Protein AF-A0A3D5MQT6-F1 (afdb_monomer_lite)

Secondary structure (DSSP, 8-state):
-EEEE-HHHHHSTTT-HHHHT--PPBPGGG-SSTTTT--EEEB---HHHHHHHHHHHHHHHHHHHHHHHHHTTSS---GGG--TT--TT--SSHHHHHHHHHHHHHHHHSHHHHHHHHHHT-TT-PBPHHHHHHHHHHHHHHHHHHHHHHHHHTTSS-----STT---THHHHHHHHHHHTTSS-S-HHHHHHHHHHHHHHHHHHHHHHHHHHHB-TTS-B---HHHIIIIIHHHHHHHHHGGGTS----B---BS-S--HHHHHHTTTTTTSEEEEPPPEEETTTTEEEEEEEEEEE-SSSPEEEEEEEEEPPP---SSPPEEEGGGG-TTS-HHHHIIIIIS----

Radius of gyration: 24.61 Å; chains: 1; bounding box: 59×56×69 Å

Foldseek 3Di:
DKAWDAVCQCDPPVRVCVVVVHFDFAFQVPDLDPVRPDAFEWAAAALLLLLLVLLLLLVQLLQLVVVCLVCPQVDDDALVSRPLQDDPVPQPDPVSNVLSVQLSVQLCVDPCSVCVSNVRNDRLDTHGDLNQLLVLLVSLLSSVQSSLVSCVVVVSDPRDPPCVPPPPCVSVVVVVVLVVQVVPDPDSVVNVVVSSVVSVVVVVVLVVVLLPVQADPVRDGVDGSVSCSNRVSSVSVSVVNVCQLDPGDTHRDGDPDDPDQVCCCSRVVHVNIDMDDDDWDADPVVRWTWDWDWDQPDDDPDTDTDIDIHTDDDDDDDVDRDYDHSLVRRHNDDPVCNCVRSVDDPDD

pLDDT: mean 78.98, std 13.29, range [32.69, 95.25]

Sequence (348 aa):
MYRFRKTKYLLDEQYDELNNQEIYFASPEKLNDPMEGIKDIFWQGDEILWRNFMNHYLMCLEHVTNMWSVVGEDKEINKDFIPIFKNSIEFSSVKHKERFIKIQDYFFANKIIKNMPSFLADKNKKIRYNELLNYLKVIHKFAFDSINFVDSNYGYIKRMSIFENILEENNIIQLERGENNREEDDNEFILEDEIESMFNTLNNINSSR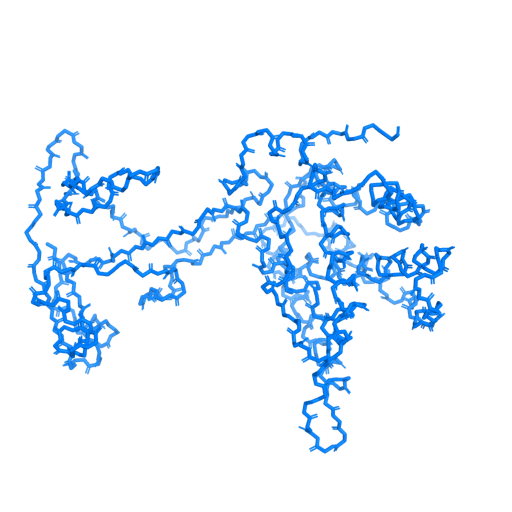DIFKVYDEKGESVFSNKTFIMIQFPEAYLSEIEELIWPKWYAACFTNQCTSLSSWGTYGDNHRGVCLKFKTKYKEEDKSEFLDLTGVIKNGANTVIGNDCYKLSKFNYENVLSELDFFKTLGGLTYPNFDKYWYANKKA

Structure (mmCIF, N/CA/C/O backbone):
data_AF-A0A3D5MQT6-F1
#
_entry.id   AF-A0A3D5MQT6-F1
#
loop_
_atom_site.group_PDB
_atom_site.id
_atom_site.type_symbol
_atom_site.label_atom_id
_atom_site.label_alt_id
_atom_site.label_comp_id
_atom_site.label_asym_id
_atom_site.label_entity_id
_atom_site.label_seq_id
_atom_site.pdbx_PDB_ins_code
_atom_site.Cartn_x
_atom_site.Cartn_y
_atom_site.Cartn_z
_atom_site.occupancy
_atom_site.B_iso_or_equiv
_atom_site.auth_seq_id
_atom_site.auth_comp_id
_atom_site.auth_asym_id
_atom_site.auth_atom_id
_atom_site.pdbx_PDB_model_num
ATOM 1 N N . MET A 1 1 ? -20.486 -0.260 28.182 1.00 88.62 1 MET A N 1
ATOM 2 C CA . MET A 1 1 ? -20.174 0.329 26.861 1.00 88.62 1 MET A CA 1
ATOM 3 C C . MET A 1 1 ? -21.409 0.391 25.978 1.00 88.62 1 MET A C 1
ATOM 5 O O . MET A 1 1 ? -22.306 -0.430 26.158 1.00 88.62 1 MET A O 1
ATOM 9 N N . TYR A 1 2 ? -21.468 1.345 25.050 1.00 90.56 2 TYR A N 1
ATOM 10 C CA . TYR A 1 2 ? -22.574 1.514 24.103 1.00 90.56 2 TYR A CA 1
ATOM 11 C C . TYR A 1 2 ? -22.097 1.353 22.660 1.00 90.56 2 TYR A C 1
ATOM 13 O O . TYR A 1 2 ? -20.962 1.695 22.344 1.00 90.56 2 TYR A O 1
ATOM 21 N N . ARG A 1 3 ? -22.955 0.843 21.774 1.00 90.06 3 ARG A N 1
ATOM 22 C CA . ARG A 1 3 ? -22.670 0.752 20.336 1.00 90.06 3 ARG A CA 1
ATOM 23 C C . ARG A 1 3 ? -23.891 1.163 19.534 1.00 90.06 3 ARG A C 1
ATOM 25 O O . ARG A 1 3 ? -24.977 0.632 19.751 1.00 90.06 3 ARG A O 1
ATOM 32 N N . PHE A 1 4 ? -23.707 2.081 18.596 1.00 90.19 4 PHE A N 1
ATOM 33 C CA . PHE A 1 4 ? -24.760 2.480 17.669 1.00 90.19 4 PHE A CA 1
ATOM 34 C C . PHE A 1 4 ? -24.791 1.550 16.461 1.00 90.19 4 PHE A C 1
ATOM 36 O O . PHE A 1 4 ? -23.742 1.187 15.924 1.00 90.19 4 PHE A O 1
ATOM 43 N N . ARG A 1 5 ? -25.995 1.166 16.037 1.00 89.38 5 ARG A N 1
ATOM 44 C CA . ARG A 1 5 ? -26.221 0.301 14.881 1.00 89.38 5 ARG A CA 1
ATOM 45 C C . ARG A 1 5 ? -27.444 0.731 14.090 1.00 89.38 5 ARG A C 1
ATOM 47 O O . ARG A 1 5 ? -28.443 1.170 14.653 1.00 89.38 5 ARG A O 1
ATOM 54 N N . LYS A 1 6 ? -27.371 0.560 12.770 1.00 90.50 6 LYS A N 1
ATOM 55 C CA . LYS A 1 6 ? -28.534 0.701 11.889 1.00 90.50 6 LYS A CA 1
ATOM 56 C C . LYS A 1 6 ? -29.472 -0.482 12.116 1.00 90.50 6 LYS A C 1
ATOM 58 O O . LYS A 1 6 ? -28.996 -1.610 12.225 1.00 90.50 6 LYS A O 1
ATOM 63 N N . THR A 1 7 ? -30.779 -0.238 12.130 1.00 89.69 7 THR A N 1
ATOM 64 C CA . THR A 1 7 ? -31.807 -1.281 12.312 1.00 89.69 7 THR A CA 1
ATOM 65 C C . THR A 1 7 ? -31.688 -2.404 11.287 1.00 89.69 7 THR A C 1
ATOM 67 O O . THR A 1 7 ? -31.813 -3.563 11.666 1.00 89.69 7 THR A O 1
ATOM 70 N N . LYS A 1 8 ? -31.325 -2.076 10.039 1.00 90.38 8 LYS A N 1
ATOM 71 C CA . LYS A 1 8 ? -31.096 -3.064 8.974 1.00 90.38 8 LYS A CA 1
ATOM 72 C C . LYS A 1 8 ? -30.096 -4.165 9.355 1.00 90.38 8 LYS A C 1
ATOM 74 O O . LYS A 1 8 ? -30.327 -5.330 9.086 1.00 90.38 8 LYS A O 1
ATOM 79 N N . TYR A 1 9 ? -29.001 -3.824 10.042 1.00 88.88 9 TYR A N 1
ATOM 80 C CA . TYR A 1 9 ? -27.986 -4.818 10.420 1.00 88.88 9 TYR A CA 1
ATOM 81 C C . TYR A 1 9 ? -28.438 -5.683 11.601 1.00 88.88 9 TYR A C 1
ATOM 83 O O . TYR A 1 9 ? -27.924 -6.776 11.798 1.00 88.88 9 TYR A O 1
ATOM 91 N N . LEU A 1 10 ? -29.388 -5.187 12.396 1.00 88.62 10 LEU A N 1
ATOM 92 C CA . LEU A 1 10 ? -29.885 -5.887 13.574 1.00 88.62 10 LEU A CA 1
ATOM 93 C C . LEU A 1 10 ? -31.025 -6.852 13.252 1.00 88.62 10 LEU A C 1
ATOM 95 O O . LEU A 1 10 ? -31.135 -7.857 13.941 1.00 88.62 10 LEU A O 1
ATOM 99 N N . LEU A 1 11 ? -31.883 -6.504 12.287 1.00 88.19 11 LEU A N 1
ATOM 100 C CA . LEU A 1 11 ? -33.177 -7.159 12.073 1.00 88.19 11 LEU A CA 1
ATOM 101 C C . LEU A 1 11 ? -33.350 -7.780 10.683 1.00 88.19 11 LEU A C 1
ATOM 103 O O . LEU A 1 11 ? -34.217 -8.637 10.532 1.00 88.19 11 LEU A O 1
ATOM 107 N N . ASP A 1 12 ? -32.597 -7.346 9.666 1.00 88.88 12 ASP A N 1
ATOM 108 C CA . ASP A 1 12 ? -32.750 -7.930 8.332 1.00 88.88 12 ASP A CA 1
ATOM 109 C C . ASP A 1 12 ? -32.178 -9.351 8.330 1.00 88.88 12 ASP A C 1
ATOM 111 O O . ASP A 1 12 ? -31.072 -9.578 8.824 1.00 88.88 12 ASP A O 1
ATOM 115 N N . GLU A 1 13 ? -32.889 -10.282 7.686 1.00 81.75 13 GLU A N 1
ATOM 116 C CA . GLU A 1 13 ? -32.530 -11.709 7.603 1.00 81.75 13 GLU A CA 1
ATOM 117 C C . GLU A 1 13 ? -31.120 -11.957 7.040 1.00 81.75 13 GLU A C 1
ATOM 119 O O . GLU A 1 13 ? -30.508 -12.984 7.318 1.00 81.75 13 GLU A O 1
ATOM 124 N N . GLN A 1 14 ? -30.583 -11.016 6.254 1.00 85.94 14 GLN A N 1
ATOM 125 C CA . GLN A 1 14 ? -29.228 -11.107 5.711 1.00 85.94 14 GLN A CA 1
ATOM 126 C C . GLN A 1 14 ? -28.136 -10.998 6.790 1.00 85.94 14 GLN A C 1
ATOM 128 O O . GLN A 1 14 ? -27.048 -11.542 6.600 1.00 85.94 14 GLN A O 1
ATOM 133 N N . TYR A 1 15 ? -28.391 -10.264 7.876 1.00 86.12 15 TYR A N 1
ATOM 134 C CA . TYR A 1 15 ? -27.396 -9.961 8.909 1.00 86.12 15 TYR A CA 1
ATOM 135 C C . TYR A 1 15 ? -27.786 -10.549 10.265 1.00 86.12 15 TYR A C 1
ATOM 137 O O . TYR A 1 15 ? -26.986 -11.250 10.876 1.00 86.12 15 TYR A O 1
ATOM 145 N N . ASP A 1 16 ? -29.003 -10.243 10.724 1.00 88.06 16 ASP A N 1
ATOM 146 C CA . ASP A 1 16 ? -29.605 -10.722 11.971 1.00 88.06 16 ASP A CA 1
ATOM 147 C C . ASP A 1 16 ? -28.667 -10.665 13.206 1.00 88.06 16 ASP A C 1
ATOM 149 O O . ASP A 1 16 ? -28.650 -11.565 14.051 1.00 88.06 16 ASP A O 1
ATOM 153 N N . GLU A 1 17 ? -27.856 -9.592 13.321 1.00 89.81 17 GLU A N 1
ATOM 154 C CA . GLU A 1 17 ? -26.818 -9.450 14.366 1.00 89.81 17 GLU A CA 1
ATOM 155 C C . GLU A 1 17 ? -27.408 -9.604 15.782 1.00 89.81 17 GLU A C 1
ATOM 157 O O . GLU A 1 17 ? -26.738 -10.098 16.694 1.00 89.81 17 GLU A O 1
ATOM 162 N N . LEU A 1 18 ? -28.662 -9.173 15.984 1.00 89.00 18 LEU A N 1
ATOM 163 C CA . LEU A 1 18 ? -29.300 -9.183 17.298 1.00 89.00 18 LEU A CA 1
ATOM 164 C C . LEU A 1 18 ? -29.705 -10.593 17.739 1.00 89.00 18 LEU A C 1
ATOM 166 O O . LEU A 1 18 ? -29.459 -10.943 18.895 1.00 89.00 18 LEU A O 1
ATOM 170 N N . ASN A 1 19 ? -30.302 -11.402 16.862 1.00 89.12 19 ASN A N 1
ATOM 171 C CA . ASN A 1 19 ? -30.680 -12.771 17.221 1.00 89.12 19 ASN A CA 1
ATOM 172 C C . ASN A 1 19 ? -29.448 -13.663 17.371 1.00 89.12 19 ASN A C 1
ATOM 174 O O . ASN A 1 19 ? -29.376 -14.446 18.319 1.00 89.12 19 ASN A O 1
ATOM 178 N N . ASN A 1 20 ? -28.453 -13.490 16.497 1.00 88.44 20 ASN A N 1
ATOM 179 C CA . ASN A 1 20 ? -27.213 -14.264 16.542 1.00 88.44 20 ASN A CA 1
ATOM 180 C C . ASN A 1 20 ? -26.288 -13.847 17.701 1.00 88.44 20 ASN A C 1
ATOM 182 O O . ASN A 1 20 ? -25.350 -14.570 18.026 1.00 88.44 20 ASN A O 1
ATOM 186 N N . GLN A 1 21 ? -26.571 -12.716 18.366 1.00 87.88 21 GLN A N 1
ATOM 187 C CA . GLN A 1 21 ? -25.732 -12.134 19.425 1.00 87.88 21 GLN A CA 1
ATOM 188 C C . GLN A 1 21 ? -24.296 -11.871 18.946 1.00 87.88 21 GLN A C 1
ATOM 190 O O . GLN A 1 21 ? -23.323 -12.065 19.677 1.00 87.88 21 GLN A O 1
ATOM 195 N N . GLU A 1 22 ? -24.165 -11.404 17.707 1.00 89.25 22 GLU A N 1
ATOM 196 C CA . GLU A 1 22 ? -22.878 -11.213 17.052 1.00 89.25 22 GLU A CA 1
ATOM 197 C C . GLU A 1 22 ? -22.433 -9.751 17.064 1.00 89.25 22 GLU A C 1
ATOM 199 O O . GLU A 1 22 ? -23.220 -8.801 17.072 1.00 89.25 22 GLU A O 1
ATOM 204 N N . ILE A 1 23 ? -21.117 -9.560 17.044 1.00 89.19 23 ILE A N 1
ATOM 205 C CA . ILE A 1 23 ? -20.490 -8.248 16.920 1.00 89.19 23 ILE A CA 1
ATOM 206 C C . ILE A 1 23 ? -19.679 -8.267 15.635 1.00 89.19 23 ILE A C 1
ATOM 208 O O . ILE A 1 23 ? -18.607 -8.858 15.585 1.00 89.19 23 ILE A O 1
ATOM 212 N N . TYR A 1 24 ? -20.161 -7.582 14.598 1.00 88.31 24 TYR A N 1
ATOM 213 C CA . TYR A 1 24 ? -19.380 -7.446 13.370 1.00 88.31 24 TYR A CA 1
ATOM 214 C C . TYR A 1 24 ? -18.197 -6.491 13.572 1.00 88.31 24 TYR A C 1
ATOM 216 O O . TYR A 1 24 ? -18.386 -5.356 14.024 1.00 88.31 24 TYR A O 1
ATOM 224 N N . PHE A 1 25 ? -16.995 -6.942 13.219 1.00 88.06 25 PHE A N 1
ATOM 225 C CA . PHE A 1 25 ? -15.776 -6.138 13.202 1.00 88.06 25 PHE A CA 1
ATOM 226 C C . PHE A 1 25 ? -15.589 -5.561 11.795 1.00 88.06 25 PHE A C 1
ATOM 228 O O . PHE A 1 25 ? -15.486 -6.298 10.815 1.00 88.06 25 PHE A O 1
ATOM 235 N N . ALA A 1 26 ? -15.587 -4.236 11.690 1.00 84.81 26 ALA A N 1
ATOM 236 C CA . ALA A 1 26 ? -15.459 -3.530 10.424 1.00 84.81 26 ALA A CA 1
ATOM 237 C C . ALA A 1 26 ? -13.987 -3.413 10.017 1.00 84.81 26 ALA A C 1
ATOM 239 O O . ALA A 1 26 ? -13.119 -3.235 10.870 1.00 84.81 26 ALA A O 1
ATOM 240 N N . SER A 1 27 ? -13.719 -3.505 8.713 1.00 84.69 27 SER A N 1
ATOM 241 C CA . SER A 1 27 ? -12.427 -3.108 8.147 1.00 84.69 27 SER A CA 1
ATOM 242 C C . SER A 1 27 ? -12.244 -1.589 8.276 1.00 84.69 27 SER A C 1
ATOM 244 O O . SER A 1 27 ? -13.249 -0.887 8.414 1.00 84.69 27 SER A O 1
ATOM 246 N N . PRO A 1 28 ? -11.012 -1.060 8.176 1.00 79.19 28 PRO A N 1
ATOM 247 C CA . PRO A 1 28 ? -10.738 0.363 8.396 1.00 79.19 28 PRO A CA 1
ATOM 248 C C . PRO A 1 28 ? -11.569 1.274 7.483 1.00 79.19 28 PRO A C 1
ATOM 250 O O . PRO A 1 28 ? -12.194 2.215 7.947 1.00 79.19 28 PRO A O 1
ATOM 253 N N . GLU A 1 29 ? -11.714 0.899 6.210 1.00 75.12 29 GLU A N 1
ATOM 254 C CA . GLU A 1 29 ? -12.535 1.599 5.204 1.00 75.12 29 GLU A CA 1
ATOM 255 C C . GLU A 1 29 ? -14.037 1.676 5.542 1.00 75.12 29 GLU A C 1
ATOM 257 O O . GLU A 1 29 ? -14.777 2.463 4.956 1.00 75.12 29 GLU A O 1
ATOM 262 N N . LYS A 1 30 ? -14.516 0.809 6.442 1.00 79.88 30 LYS A N 1
ATOM 263 C CA . LYS A 1 30 ? -15.924 0.708 6.856 1.00 79.88 30 LYS A CA 1
ATOM 264 C C . LYS A 1 30 ? -16.147 1.218 8.278 1.00 79.88 30 LYS A C 1
ATOM 266 O O . LYS A 1 30 ? -17.246 1.034 8.813 1.00 79.88 30 LYS A O 1
ATOM 271 N N . LEU A 1 31 ? -15.124 1.791 8.913 1.00 76.12 31 LEU A N 1
ATOM 272 C CA . LEU A 1 31 ? -15.285 2.433 10.208 1.00 76.12 31 LEU A CA 1
ATOM 273 C C . LEU A 1 31 ? -16.178 3.660 10.048 1.00 76.12 31 LEU A C 1
ATOM 275 O O . LEU A 1 31 ? -16.194 4.331 9.020 1.00 76.12 31 LEU A O 1
ATOM 279 N N . ASN A 1 32 ? -17.010 3.897 11.058 1.00 68.25 32 ASN A N 1
ATOM 280 C CA . ASN A 1 32 ? -17.994 4.970 10.972 1.00 68.25 32 ASN A CA 1
ATOM 281 C C . ASN A 1 32 ? -17.365 6.347 11.225 1.00 68.25 32 ASN A C 1
ATOM 283 O O . ASN A 1 32 ? -18.014 7.358 10.961 1.00 68.25 32 ASN A O 1
ATOM 287 N N . ASP A 1 33 ? -16.163 6.378 11.798 1.00 69.94 33 ASP A N 1
ATOM 288 C CA . ASP A 1 33 ? -15.423 7.595 12.083 1.00 69.94 33 ASP A CA 1
ATOM 289 C C . ASP A 1 33 ? -14.351 7.802 11.000 1.00 69.94 33 ASP A C 1
ATOM 291 O O . ASP A 1 33 ? -13.496 6.935 10.826 1.00 69.94 33 ASP A O 1
ATOM 295 N N . PRO A 1 34 ? -14.374 8.928 10.269 1.00 62.56 34 PRO A N 1
ATOM 296 C CA . PRO A 1 34 ? -13.413 9.196 9.204 1.00 62.56 34 PRO A CA 1
ATOM 297 C C . PRO A 1 34 ? -11.979 9.399 9.710 1.00 62.56 34 PRO A C 1
ATOM 299 O O . PRO A 1 34 ? -11.057 9.275 8.914 1.00 62.56 34 PRO A O 1
ATOM 302 N N . MET A 1 35 ? -11.778 9.718 10.994 1.00 67.06 35 MET A N 1
ATOM 303 C CA . MET A 1 35 ? -10.445 9.828 11.598 1.00 67.06 35 MET A CA 1
ATOM 304 C C . MET A 1 35 ? -9.888 8.459 12.006 1.00 67.06 35 MET A C 1
ATOM 306 O O . MET A 1 35 ? -8.673 8.292 12.125 1.00 67.06 35 MET A O 1
ATOM 310 N N . GLU A 1 36 ? -10.753 7.462 12.219 1.00 66.00 36 GLU A N 1
ATOM 311 C CA . GLU A 1 36 ? -10.327 6.107 12.556 1.00 66.00 36 GLU A CA 1
ATOM 312 C C . GLU A 1 36 ? -9.764 5.412 11.307 1.00 66.00 36 GLU A C 1
ATOM 314 O O . GLU A 1 36 ? -10.494 4.994 10.412 1.00 66.00 36 GLU A O 1
ATOM 319 N N . GLY A 1 37 ? -8.439 5.262 11.259 1.00 61.34 37 GLY A N 1
ATOM 320 C CA . GLY A 1 37 ? -7.741 4.558 10.179 1.00 61.34 37 GLY A CA 1
ATOM 321 C C . GLY A 1 37 ? -6.921 5.451 9.251 1.00 61.34 37 GLY A C 1
ATOM 322 O O . GLY A 1 37 ? -6.225 4.906 8.394 1.00 61.34 37 GLY A O 1
ATOM 323 N N . ILE A 1 38 ? -6.936 6.777 9.446 1.00 69.00 38 ILE A N 1
ATOM 324 C CA . ILE A 1 38 ? -5.990 7.666 8.763 1.00 69.00 38 ILE A CA 1
ATOM 325 C C . ILE A 1 38 ? -4.584 7.373 9.290 1.00 69.00 38 ILE A C 1
ATOM 327 O O . ILE A 1 38 ? -4.347 7.347 10.500 1.00 69.00 38 ILE A O 1
ATOM 331 N N . LYS A 1 39 ? -3.654 7.147 8.366 1.00 76.75 39 LYS A N 1
ATOM 332 C CA . LYS A 1 39 ? -2.230 6.994 8.648 1.00 76.75 39 LYS A CA 1
ATOM 333 C C . LYS A 1 39 ? -1.514 8.176 8.022 1.00 76.75 39 LYS A C 1
ATOM 335 O O . LYS A 1 39 ? -1.765 8.482 6.860 1.00 76.75 39 LYS A O 1
ATOM 340 N N . ASP A 1 40 ? -0.622 8.803 8.772 1.00 84.62 40 ASP A N 1
ATOM 341 C CA . ASP A 1 40 ? 0.342 9.719 8.181 1.00 84.62 40 ASP A CA 1
ATOM 342 C C . ASP A 1 40 ? 1.628 8.940 7.898 1.00 84.62 40 ASP A C 1
ATOM 344 O O . ASP A 1 40 ? 2.330 8.539 8.826 1.00 84.62 40 ASP A O 1
ATOM 348 N N . ILE A 1 41 ? 1.881 8.631 6.626 1.00 89.25 41 ILE A N 1
ATOM 349 C CA . ILE A 1 41 ? 2.999 7.784 6.198 1.00 89.25 41 ILE A CA 1
ATOM 350 C C . ILE A 1 41 ? 4.040 8.647 5.498 1.00 89.25 41 ILE A C 1
ATOM 352 O O . ILE A 1 41 ? 3.728 9.419 4.590 1.00 89.25 41 ILE A O 1
ATOM 356 N N . PHE A 1 42 ? 5.299 8.446 5.871 1.00 92.00 42 PHE A N 1
ATOM 357 C CA . PHE A 1 42 ? 6.444 8.977 5.148 1.00 92.00 42 PHE A CA 1
ATOM 358 C C . PHE A 1 42 ? 7.463 7.873 4.856 1.00 92.00 42 PHE A C 1
ATOM 360 O O . PHE A 1 42 ? 7.502 6.827 5.510 1.00 92.00 42 PHE A O 1
ATOM 367 N N . TRP A 1 43 ? 8.315 8.116 3.866 1.00 92.62 43 TRP A N 1
ATOM 368 C CA . TRP A 1 43 ? 9.401 7.221 3.485 1.00 92.62 43 TRP A CA 1
ATOM 369 C C . TRP A 1 43 ? 10.739 7.870 3.814 1.00 92.62 43 TRP A C 1
ATOM 371 O O . TRP A 1 43 ? 11.062 8.938 3.293 1.00 92.62 43 TRP A O 1
ATOM 381 N N . GLN A 1 44 ? 11.526 7.203 4.658 1.00 92.44 44 GLN A N 1
ATOM 382 C CA . GLN A 1 44 ? 12.882 7.615 5.004 1.00 92.44 44 GLN A CA 1
ATOM 383 C C . GLN A 1 44 ? 13.771 6.374 5.129 1.00 92.44 44 GLN A C 1
ATOM 385 O O . GLN A 1 44 ? 13.638 5.569 6.049 1.00 92.44 44 GLN A O 1
ATOM 390 N N . GLY A 1 45 ? 14.679 6.190 4.178 1.00 90.00 45 GLY A N 1
ATOM 391 C CA . GLY A 1 45 ? 15.519 4.998 4.091 1.00 90.00 45 GLY A CA 1
ATOM 392 C C . GLY A 1 45 ? 16.924 5.335 3.625 1.00 90.00 45 GLY A C 1
ATOM 393 O O . GLY A 1 45 ? 17.171 6.419 3.109 1.00 90.00 45 GLY A O 1
ATOM 394 N N . ASP A 1 46 ? 17.852 4.401 3.811 1.00 91.12 46 ASP A N 1
ATOM 395 C CA . ASP A 1 46 ? 19.176 4.496 3.209 1.00 91.12 46 ASP A CA 1
ATOM 396 C C . ASP A 1 46 ? 19.147 4.072 1.728 1.00 91.12 46 ASP A C 1
ATOM 398 O O . ASP A 1 46 ? 18.122 3.663 1.175 1.00 91.12 46 ASP A O 1
ATOM 402 N N . GLU A 1 47 ? 20.301 4.156 1.068 1.00 91.06 47 GLU A N 1
ATOM 403 C CA . GLU A 1 47 ? 20.434 3.805 -0.349 1.00 91.06 47 GLU A CA 1
ATOM 404 C C . GLU A 1 47 ? 20.024 2.348 -0.631 1.00 91.06 47 GLU A C 1
ATOM 406 O O . GLU A 1 47 ? 19.478 2.039 -1.693 1.00 91.06 47 GLU A O 1
ATOM 411 N N . ILE A 1 48 ? 20.253 1.443 0.327 1.00 90.88 48 ILE A N 1
ATOM 412 C CA . ILE A 1 48 ? 19.923 0.022 0.193 1.00 90.88 48 ILE A CA 1
ATOM 413 C C . ILE A 1 48 ? 18.404 -0.154 0.184 1.00 90.88 48 ILE A C 1
ATOM 415 O O . ILE A 1 48 ? 17.878 -0.822 -0.711 1.00 90.88 48 ILE A O 1
ATOM 419 N N . LEU A 1 49 ? 17.702 0.474 1.130 1.00 91.88 49 LEU A N 1
ATOM 420 C CA . LEU A 1 49 ? 16.243 0.438 1.222 1.00 91.88 49 LEU A CA 1
ATOM 421 C C . LEU A 1 49 ? 15.590 1.013 -0.035 1.00 91.88 49 LEU A C 1
ATOM 423 O O . LEU A 1 49 ? 14.709 0.369 -0.608 1.00 91.88 49 LEU A O 1
ATOM 427 N N . TRP A 1 50 ? 16.067 2.156 -0.532 1.00 93.06 50 TRP A N 1
ATOM 428 C CA . TRP A 1 50 ? 15.545 2.752 -1.764 1.00 93.06 50 TRP A CA 1
ATOM 429 C C . TRP A 1 50 ? 15.813 1.898 -2.999 1.00 93.06 50 TRP A C 1
ATOM 431 O O . TRP A 1 50 ? 14.923 1.699 -3.831 1.00 93.06 50 TRP A O 1
ATOM 441 N N . ARG A 1 51 ? 17.006 1.307 -3.108 1.00 92.38 51 ARG A N 1
ATOM 442 C CA . ARG A 1 51 ? 17.310 0.369 -4.193 1.00 92.38 51 ARG A CA 1
ATOM 443 C C . ARG A 1 51 ? 16.403 -0.861 -4.141 1.00 92.38 51 ARG A C 1
ATOM 445 O O . ARG A 1 51 ? 15.944 -1.334 -5.184 1.00 92.38 51 ARG A O 1
ATOM 452 N N . ASN A 1 52 ? 16.128 -1.384 -2.950 1.00 91.56 52 ASN A N 1
ATOM 453 C CA . ASN A 1 52 ? 15.237 -2.525 -2.759 1.00 91.56 52 ASN A CA 1
ATOM 454 C C . ASN A 1 52 ? 13.767 -2.168 -3.026 1.00 91.56 52 ASN A C 1
ATOM 456 O O . ASN A 1 52 ? 13.078 -2.946 -3.685 1.00 91.56 52 ASN A O 1
ATOM 460 N N . PHE A 1 53 ? 13.324 -0.966 -2.656 1.00 93.62 53 PHE A N 1
ATOM 461 C CA . PHE A 1 53 ? 12.014 -0.426 -3.021 1.00 93.62 53 PHE A CA 1
ATOM 462 C C . PHE A 1 53 ? 11.832 -0.355 -4.543 1.00 93.62 53 PHE A C 1
ATOM 464 O O . PHE A 1 53 ? 10.840 -0.852 -5.075 1.00 93.62 53 PHE A O 1
ATOM 471 N N . MET A 1 54 ? 12.820 0.178 -5.270 1.00 93.56 54 MET A N 1
ATOM 472 C CA . MET A 1 54 ? 12.782 0.242 -6.737 1.00 93.56 54 MET A CA 1
ATOM 473 C C . MET A 1 54 ? 12.803 -1.152 -7.382 1.00 93.56 54 MET A C 1
ATOM 475 O O . MET A 1 54 ? 12.104 -1.392 -8.365 1.00 93.56 54 MET A O 1
ATOM 479 N N . ASN A 1 55 ? 13.558 -2.099 -6.817 1.00 92.00 55 ASN A N 1
ATOM 480 C CA . ASN A 1 55 ? 13.534 -3.498 -7.256 1.00 92.00 55 ASN A CA 1
ATOM 481 C C . ASN A 1 55 ? 12.160 -4.148 -7.052 1.00 92.00 55 ASN A C 1
ATOM 483 O O . ASN A 1 55 ? 11.699 -4.893 -7.919 1.00 92.00 55 ASN A O 1
ATOM 487 N N . HIS A 1 56 ? 11.520 -3.884 -5.913 1.00 92.69 56 HIS A N 1
ATOM 488 C CA . HIS A 1 56 ? 10.190 -4.390 -5.598 1.00 92.69 56 HIS A CA 1
ATOM 489 C C . HIS A 1 56 ? 9.135 -3.813 -6.552 1.00 92.69 56 HIS A C 1
ATOM 491 O O . HIS A 1 56 ? 8.346 -4.562 -7.129 1.00 92.69 56 HIS A O 1
ATOM 497 N N . TYR A 1 57 ? 9.199 -2.504 -6.806 1.00 94.62 57 TYR A N 1
ATOM 498 C CA . TYR A 1 57 ? 8.377 -1.824 -7.802 1.00 94.62 57 TYR A CA 1
ATOM 499 C C . TYR A 1 57 ? 8.515 -2.461 -9.191 1.00 94.62 57 TYR A C 1
ATOM 501 O O . TYR A 1 57 ? 7.521 -2.832 -9.815 1.00 94.62 57 TYR A O 1
ATOM 509 N N . LEU A 1 58 ? 9.756 -2.653 -9.653 1.00 93.50 58 LEU A N 1
ATOM 510 C CA . LEU A 1 58 ? 10.061 -3.249 -10.955 1.00 93.50 58 LEU A CA 1
ATOM 511 C C . LEU A 1 58 ? 9.528 -4.684 -11.077 1.00 93.50 58 LEU A C 1
ATOM 513 O O . LEU A 1 58 ? 9.010 -5.062 -12.123 1.00 93.50 58 LEU A O 1
ATOM 517 N N . MET A 1 59 ? 9.621 -5.478 -10.008 1.00 91.69 59 MET A N 1
ATOM 518 C CA . MET A 1 59 ? 9.067 -6.834 -9.956 1.00 91.69 59 MET A CA 1
ATOM 519 C C . MET A 1 59 ? 7.535 -6.837 -10.029 1.00 91.69 59 MET A C 1
ATOM 521 O O . MET A 1 59 ? 6.960 -7.661 -10.741 1.00 91.69 59 MET A O 1
ATOM 525 N N . CYS A 1 60 ? 6.870 -5.921 -9.323 1.00 93.50 60 CYS A N 1
ATOM 526 C CA . CYS A 1 60 ? 5.417 -5.789 -9.393 1.00 93.50 60 CYS A CA 1
ATOM 527 C C . CYS A 1 60 ? 4.966 -5.374 -10.800 1.00 93.50 60 CYS A C 1
ATOM 529 O O . CYS A 1 60 ? 4.029 -5.960 -11.344 1.00 93.50 60 CYS A O 1
ATOM 531 N N . LEU A 1 61 ? 5.669 -4.419 -11.417 1.00 93.81 61 LEU A N 1
ATOM 532 C CA . LEU A 1 61 ? 5.376 -3.963 -12.775 1.00 93.81 61 LEU A CA 1
ATOM 533 C C . LEU A 1 61 ? 5.595 -5.072 -13.813 1.00 93.81 61 LEU A C 1
ATOM 535 O O . LEU A 1 61 ? 4.760 -5.260 -14.696 1.00 93.81 61 LEU A O 1
ATOM 539 N N . GLU A 1 62 ? 6.684 -5.834 -13.692 1.00 91.62 62 GLU A N 1
ATOM 540 C CA . GLU A 1 62 ? 6.968 -6.991 -14.549 1.00 91.62 62 GLU A CA 1
ATOM 541 C C . GLU A 1 62 ? 5.857 -8.038 -14.465 1.00 91.62 62 GLU A C 1
ATOM 543 O O . GLU A 1 62 ? 5.398 -8.538 -15.493 1.00 91.62 62 GLU A O 1
ATOM 548 N N . HIS A 1 63 ? 5.364 -8.327 -13.259 1.00 90.69 63 HIS A N 1
ATOM 549 C CA . HIS A 1 63 ? 4.273 -9.276 -13.079 1.00 90.69 63 HIS A CA 1
ATOM 550 C C . HIS A 1 63 ? 2.997 -8.824 -13.791 1.00 90.69 63 HIS A C 1
ATOM 552 O O . HIS A 1 63 ? 2.416 -9.600 -14.549 1.00 90.69 63 HIS A O 1
ATOM 558 N N . VAL A 1 64 ? 2.582 -7.574 -13.578 1.00 91.44 64 VAL A N 1
ATOM 559 C CA . VAL A 1 64 ? 1.359 -7.033 -14.181 1.00 91.44 64 VAL A CA 1
ATOM 560 C C . VAL A 1 64 ? 1.490 -6.922 -15.706 1.00 91.44 64 VAL A C 1
ATOM 562 O O . VAL A 1 64 ? 0.560 -7.274 -16.430 1.00 91.44 64 VAL A O 1
ATOM 565 N N . THR A 1 65 ? 2.665 -6.545 -16.214 1.00 89.12 65 THR A N 1
ATOM 566 C CA . THR A 1 65 ? 2.942 -6.484 -17.662 1.00 89.12 65 THR A CA 1
ATOM 567 C C . THR A 1 65 ? 2.882 -7.870 -18.313 1.00 89.12 65 THR A C 1
ATOM 569 O O . THR A 1 65 ? 2.303 -8.032 -19.391 1.00 89.12 65 THR A O 1
ATOM 572 N N . ASN A 1 66 ? 3.406 -8.903 -17.645 1.00 86.50 66 ASN A N 1
ATOM 573 C CA . ASN A 1 66 ? 3.269 -10.280 -18.121 1.00 86.50 66 ASN A CA 1
ATOM 574 C C . ASN A 1 66 ? 1.807 -10.734 -18.128 1.00 86.50 66 ASN A C 1
ATOM 576 O O . ASN A 1 66 ? 1.376 -11.383 -19.077 1.00 86.50 66 ASN A O 1
ATOM 580 N N . MET A 1 67 ? 1.046 -10.407 -17.079 1.00 86.38 67 MET A N 1
ATOM 581 C CA . MET A 1 67 ? -0.377 -10.750 -17.001 1.00 86.38 67 MET A CA 1
ATOM 582 C C . MET A 1 67 ? -1.156 -10.116 -18.154 1.00 86.38 67 MET A C 1
ATOM 584 O O . MET A 1 67 ? -1.919 -10.807 -18.827 1.00 86.38 67 MET A O 1
ATOM 588 N N . TRP A 1 68 ? -0.896 -8.843 -18.452 1.00 87.00 68 TRP A N 1
ATOM 589 C CA . TRP A 1 68 ? -1.462 -8.166 -19.619 1.00 87.00 68 TRP A CA 1
ATOM 590 C C . TRP A 1 68 ? -1.058 -8.820 -20.939 1.00 87.00 68 TRP A C 1
ATOM 592 O O . TRP A 1 68 ? -1.899 -9.003 -21.810 1.00 87.00 68 TRP A O 1
ATOM 602 N N . SER A 1 69 ? 0.189 -9.269 -21.073 1.00 82.56 69 SER A N 1
ATOM 603 C CA . SER A 1 69 ? 0.643 -9.971 -22.283 1.00 82.56 69 SER A CA 1
ATOM 604 C C . SER A 1 69 ? -0.086 -11.302 -22.521 1.00 82.56 69 SER A C 1
ATOM 606 O O . SER A 1 69 ? -0.179 -11.753 -23.660 1.00 82.56 69 SER A O 1
ATOM 608 N N . VAL A 1 70 ? -0.603 -11.937 -21.462 1.00 84.06 70 VAL A N 1
ATOM 609 C CA . VAL A 1 70 ? -1.366 -13.193 -21.548 1.00 84.06 70 VAL A CA 1
ATOM 610 C C . VAL A 1 70 ? -2.854 -12.941 -21.784 1.00 84.06 70 VAL A C 1
ATOM 612 O O . VAL A 1 70 ? -3.469 -13.658 -22.567 1.00 84.06 70 VAL A O 1
ATOM 615 N N . VAL A 1 71 ? -3.438 -11.963 -21.088 1.00 85.38 71 VAL A N 1
ATOM 616 C CA . VAL A 1 71 ? -4.897 -11.755 -21.055 1.00 85.38 71 VAL A CA 1
ATOM 617 C C . VAL A 1 71 ? -5.367 -10.656 -22.019 1.00 85.38 71 VAL A C 1
ATOM 619 O O . VAL A 1 71 ? -6.551 -10.565 -22.327 1.00 85.38 71 VAL A O 1
ATOM 622 N N . GLY A 1 72 ? -4.456 -9.828 -22.531 1.00 83.50 72 GLY A N 1
ATOM 623 C CA . GLY A 1 72 ? -4.784 -8.721 -23.422 1.00 83.50 72 GLY A CA 1
ATOM 624 C C . GLY A 1 72 ? -5.736 -7.730 -22.757 1.00 83.50 72 GLY A C 1
ATOM 625 O O . GLY A 1 72 ? -5.499 -7.303 -21.630 1.00 83.50 72 GLY A O 1
ATOM 626 N N . GLU A 1 73 ? -6.815 -7.379 -23.452 1.00 84.12 73 GLU A N 1
ATOM 627 C CA . GLU A 1 73 ? -7.884 -6.496 -22.959 1.00 84.12 73 GLU A CA 1
ATOM 628 C C . GLU A 1 73 ? -9.156 -7.281 -22.569 1.00 84.12 73 GLU A C 1
ATOM 630 O O . GLU A 1 73 ? -10.174 -6.685 -22.234 1.00 84.12 73 GLU A O 1
ATOM 635 N N . ASP A 1 74 ? -9.110 -8.621 -22.584 1.00 82.81 74 ASP A N 1
ATOM 636 C CA . ASP A 1 74 ? -10.288 -9.473 -22.345 1.00 82.81 74 ASP A CA 1
ATOM 637 C C . ASP A 1 74 ? -10.714 -9.509 -20.866 1.00 82.81 74 ASP A C 1
ATOM 639 O O . ASP A 1 74 ? -11.860 -9.826 -20.541 1.00 82.81 74 ASP A O 1
ATOM 643 N N . LYS A 1 75 ? -9.789 -9.204 -19.950 1.00 85.25 75 LYS A N 1
ATOM 644 C CA . LYS A 1 75 ? -10.043 -9.098 -18.509 1.00 85.25 75 LYS A CA 1
ATOM 645 C C . LYS A 1 75 ? -9.424 -7.820 -17.985 1.00 85.25 75 LYS A C 1
ATOM 647 O O . LYS A 1 75 ? -8.230 -7.607 -18.171 1.00 85.25 75 LYS A O 1
ATOM 652 N N . GLU A 1 76 ? -10.211 -7.034 -17.268 1.00 87.62 76 GLU A N 1
ATOM 653 C CA . GLU A 1 76 ? -9.735 -5.820 -16.617 1.00 87.62 76 GLU A CA 1
ATOM 654 C C . GLU A 1 76 ? -8.649 -6.140 -15.576 1.00 87.62 76 GLU A C 1
ATOM 656 O O . GLU A 1 76 ? -8.822 -6.999 -14.703 1.00 87.62 76 GLU A O 1
ATOM 661 N N . ILE A 1 77 ? -7.517 -5.453 -15.697 1.00 87.69 77 ILE A N 1
ATOM 662 C CA . ILE A 1 77 ? -6.411 -5.455 -14.749 1.00 87.69 77 ILE A CA 1
ATOM 663 C C . ILE A 1 77 ? -6.526 -4.182 -13.918 1.00 87.69 77 ILE A C 1
ATOM 665 O O . ILE A 1 77 ? -6.541 -3.074 -14.448 1.00 87.69 77 ILE A O 1
ATOM 669 N N . ASN A 1 78 ? -6.568 -4.360 -12.605 1.00 88.06 78 ASN A N 1
ATOM 670 C CA . ASN A 1 78 ? -6.671 -3.289 -11.626 1.00 88.06 78 ASN A CA 1
ATOM 671 C C . ASN A 1 78 ? -5.600 -3.457 -10.528 1.00 88.06 78 ASN A C 1
ATOM 673 O O . ASN A 1 78 ? -4.718 -4.319 -10.618 1.00 88.06 78 ASN A O 1
ATOM 677 N N . LYS A 1 79 ? -5.679 -2.633 -9.480 1.00 89.75 79 LYS A N 1
ATOM 678 C CA . LYS A 1 79 ? -4.734 -2.632 -8.352 1.00 89.75 79 LYS A CA 1
ATOM 679 C C . LYS A 1 79 ? -4.626 -3.977 -7.616 1.00 89.75 79 LYS A C 1
ATOM 681 O O . LYS A 1 79 ? -3.535 -4.325 -7.181 1.00 89.75 79 LYS A O 1
ATOM 686 N N . ASP A 1 80 ? -5.686 -4.787 -7.597 1.00 88.06 80 ASP A N 1
ATOM 687 C CA . ASP A 1 80 ? -5.714 -6.084 -6.904 1.00 88.06 80 ASP A CA 1
ATOM 688 C C . ASP A 1 80 ? -4.769 -7.122 -7.546 1.00 88.06 80 ASP A C 1
ATOM 690 O O . ASP A 1 80 ? -4.451 -8.150 -6.948 1.00 88.06 80 ASP A O 1
ATOM 694 N N . PHE A 1 81 ? -4.311 -6.875 -8.779 1.00 88.38 81 PHE A N 1
ATOM 695 C CA . PHE A 1 81 ? -3.338 -7.724 -9.474 1.00 88.38 81 PHE A CA 1
ATOM 696 C C . PHE A 1 81 ? -1.881 -7.388 -9.131 1.00 88.38 81 PHE A C 1
ATOM 698 O O . PHE A 1 81 ? -0.972 -8.079 -9.602 1.00 88.38 81 PHE A O 1
ATOM 705 N N . ILE A 1 82 ? -1.628 -6.337 -8.345 1.00 92.19 82 ILE A N 1
ATOM 706 C CA . ILE A 1 82 ? -0.277 -5.935 -7.952 1.00 92.19 82 ILE A CA 1
ATOM 707 C C . ILE A 1 82 ? 0.217 -6.883 -6.847 1.00 92.19 82 ILE A C 1
ATOM 709 O O . ILE A 1 82 ? -0.348 -6.922 -5.755 1.00 92.19 82 ILE A O 1
ATOM 713 N N . PRO A 1 83 ? 1.292 -7.656 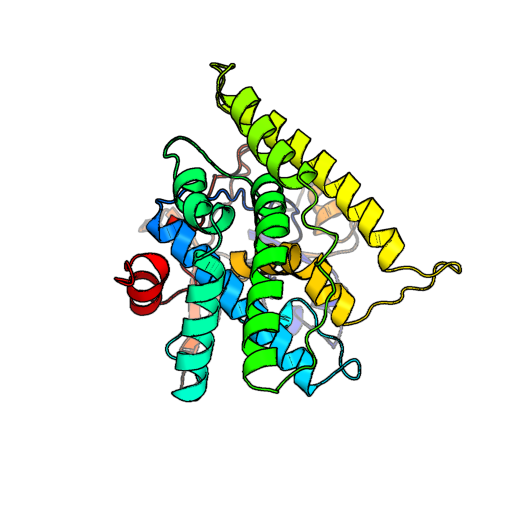-7.076 1.00 90.31 83 PRO A N 1
ATOM 714 C CA . PRO A 1 83 ? 1.688 -8.724 -6.169 1.00 90.31 83 PRO A CA 1
ATOM 715 C C . PRO A 1 83 ? 2.618 -8.194 -5.066 1.00 90.31 83 PRO A C 1
ATOM 717 O O . PRO A 1 83 ? 3.772 -8.604 -4.975 1.00 90.31 83 PRO A O 1
ATOM 720 N N . ILE A 1 84 ? 2.133 -7.283 -4.223 1.00 88.88 84 ILE A N 1
ATOM 721 C CA . ILE A 1 84 ? 2.948 -6.587 -3.208 1.00 88.88 84 ILE A CA 1
ATOM 722 C C . ILE A 1 84 ? 3.604 -7.516 -2.172 1.00 88.88 84 ILE A C 1
ATOM 724 O O . ILE A 1 84 ? 4.641 -7.181 -1.617 1.00 88.88 84 ILE A O 1
ATOM 728 N N . PHE A 1 85 ? 3.024 -8.690 -1.908 1.00 85.69 85 PHE A N 1
ATOM 729 C CA . PHE A 1 85 ? 3.581 -9.679 -0.974 1.00 85.69 85 PHE A CA 1
ATOM 730 C C . PHE A 1 85 ? 4.523 -10.685 -1.650 1.00 85.69 85 PHE A C 1
ATOM 732 O O . PHE A 1 85 ? 5.096 -11.543 -0.975 1.00 85.69 85 PHE A O 1
ATOM 739 N N . LYS A 1 86 ? 4.651 -10.624 -2.980 1.00 77.44 86 LYS A N 1
ATOM 740 C CA . LYS A 1 86 ? 5.473 -11.556 -3.746 1.00 77.44 86 LYS A CA 1
ATOM 741 C C . LYS A 1 86 ? 6.939 -11.231 -3.556 1.00 77.44 86 LYS A C 1
ATOM 743 O O . LYS A 1 86 ? 7.347 -10.078 -3.584 1.00 77.44 86 LYS A O 1
ATOM 748 N N . ASN A 1 87 ? 7.756 -12.275 -3.484 1.00 70.25 87 ASN A N 1
ATOM 749 C CA . ASN A 1 87 ? 9.196 -12.141 -3.312 1.00 70.25 87 ASN A CA 1
ATOM 750 C C . ASN A 1 87 ? 9.956 -12.883 -4.413 1.00 70.25 87 ASN A C 1
ATOM 752 O O . ASN A 1 87 ? 9.476 -13.861 -4.977 1.00 70.25 87 ASN A O 1
ATOM 756 N N . SER A 1 88 ? 11.217 -12.515 -4.658 1.00 57.53 88 SER A N 1
ATOM 757 C CA . SER A 1 88 ? 12.060 -13.193 -5.669 1.00 57.53 88 SER A CA 1
ATOM 758 C C . SER A 1 88 ? 12.388 -14.681 -5.393 1.00 57.53 88 SER A C 1
ATOM 760 O O . SER A 1 88 ? 13.040 -15.318 -6.217 1.00 57.53 88 SER A O 1
ATOM 762 N N . ILE A 1 89 ? 11.966 -15.262 -4.259 1.00 53.25 89 ILE A N 1
ATOM 763 C CA . ILE A 1 89 ? 11.985 -16.726 -4.030 1.00 53.25 89 ILE A CA 1
ATOM 764 C C . ILE A 1 89 ? 10.832 -17.424 -4.773 1.00 53.25 89 ILE A C 1
ATOM 766 O O . ILE A 1 89 ? 10.943 -18.601 -5.094 1.00 53.25 89 ILE A O 1
ATOM 770 N N . GLU A 1 90 ? 9.771 -16.699 -5.120 1.00 60.06 90 GLU A N 1
ATOM 771 C CA . GLU A 1 90 ? 8.571 -17.227 -5.778 1.00 60.06 90 GLU A CA 1
ATOM 772 C C . GLU A 1 90 ? 8.654 -17.163 -7.311 1.00 60.06 90 GLU A C 1
ATOM 774 O O . GLU A 1 90 ? 7.648 -17.312 -8.009 1.00 60.06 90 GLU A O 1
ATOM 779 N N . PHE A 1 91 ? 9.849 -16.933 -7.871 1.00 63.09 91 PHE A N 1
ATOM 780 C CA . PHE A 1 91 ? 10.040 -17.085 -9.309 1.00 63.09 91 PHE A CA 1
ATOM 781 C C . PHE A 1 91 ? 9.824 -18.547 -9.693 1.00 63.09 91 PHE A C 1
ATOM 783 O O . PHE A 1 91 ? 10.536 -19.444 -9.243 1.00 63.09 91 PHE A O 1
ATOM 790 N N . SER A 1 92 ? 8.845 -18.773 -10.565 1.00 64.88 92 SER A N 1
ATOM 791 C CA . SER A 1 92 ? 8.388 -20.104 -10.967 1.00 64.88 92 SER A CA 1
ATOM 792 C C . SER A 1 92 ? 9.440 -20.902 -11.746 1.00 64.88 92 SER A C 1
ATOM 794 O O . SER A 1 92 ? 9.313 -22.117 -11.881 1.00 64.88 92 SER A O 1
ATOM 796 N N . SER A 1 93 ? 10.491 -20.251 -12.265 1.00 75.94 93 SER A N 1
ATOM 797 C CA . SER A 1 93 ? 11.574 -20.912 -13.000 1.00 75.94 93 SER A CA 1
ATOM 798 C C . SER A 1 93 ? 12.912 -20.164 -12.933 1.00 75.94 93 SER A C 1
ATOM 800 O O . SER A 1 93 ? 12.964 -18.943 -12.780 1.00 75.94 93 SER A O 1
ATOM 802 N N . VAL A 1 94 ? 14.015 -20.898 -13.142 1.00 80.56 94 VAL A N 1
ATOM 803 C CA . VAL A 1 94 ? 15.371 -20.326 -13.284 1.00 80.56 94 VAL A CA 1
ATOM 804 C C . VAL A 1 94 ? 15.425 -19.311 -14.431 1.00 80.56 94 VAL A C 1
ATOM 806 O O . VAL A 1 94 ? 15.978 -18.228 -14.266 1.00 80.56 94 VAL A O 1
ATOM 809 N N . LYS A 1 95 ? 14.761 -19.610 -15.557 1.00 81.38 95 LYS A N 1
ATOM 810 C CA . LYS A 1 95 ? 14.666 -18.706 -16.714 1.00 81.38 95 LYS A CA 1
ATOM 811 C C . LYS A 1 95 ? 13.973 -17.386 -16.371 1.00 81.38 95 LYS A C 1
ATOM 813 O O . LYS A 1 95 ? 14.390 -16.339 -16.857 1.00 81.38 95 LYS A O 1
ATOM 818 N N . HIS A 1 96 ? 12.929 -17.420 -15.535 1.00 81.00 96 HIS A N 1
ATOM 819 C CA . HIS A 1 96 ? 12.266 -16.200 -15.062 1.00 81.00 96 HIS A CA 1
ATOM 820 C C . HIS A 1 96 ? 13.229 -15.353 -14.233 1.00 81.00 96 HIS A C 1
ATOM 822 O O . HIS A 1 96 ? 13.372 -14.162 -14.495 1.00 81.00 96 HIS A O 1
ATOM 828 N N . LYS A 1 97 ? 13.961 -15.977 -13.308 1.00 83.75 97 LYS A N 1
ATOM 829 C CA . LYS A 1 97 ? 14.952 -15.281 -12.483 1.00 83.75 97 LYS A CA 1
ATOM 830 C C . LYS A 1 97 ? 16.067 -14.644 -13.320 1.00 83.75 97 LYS A C 1
ATOM 832 O O . LYS A 1 97 ? 16.393 -13.484 -13.099 1.00 83.75 97 LYS A O 1
ATOM 837 N N . GLU A 1 98 ? 16.627 -15.367 -14.289 1.00 85.94 98 GLU A N 1
ATOM 838 C CA . GLU A 1 98 ? 17.661 -14.839 -15.196 1.00 85.94 98 GLU A CA 1
ATOM 839 C C . GLU A 1 98 ? 17.150 -13.671 -16.042 1.00 85.94 98 GLU A C 1
ATOM 841 O O . GLU A 1 98 ? 17.852 -12.675 -16.217 1.00 85.94 98 GLU A O 1
ATOM 846 N N . ARG A 1 99 ? 15.916 -13.773 -16.550 1.00 87.19 99 ARG A N 1
ATOM 847 C CA . ARG A 1 99 ? 15.275 -12.686 -17.293 1.00 87.19 99 ARG A CA 1
ATOM 848 C C . ARG A 1 99 ? 15.104 -11.451 -16.415 1.00 87.19 99 ARG A C 1
ATOM 850 O O . ARG A 1 99 ? 15.469 -10.362 -16.841 1.00 87.19 99 ARG A O 1
ATOM 857 N N . PHE A 1 100 ? 14.611 -11.626 -15.190 1.00 88.88 100 PHE A N 1
ATOM 858 C CA . PHE A 1 100 ? 14.417 -10.516 -14.264 1.00 88.88 100 PHE A CA 1
ATOM 859 C C . PHE A 1 100 ? 15.739 -9.832 -13.896 1.00 88.88 100 PHE A C 1
ATOM 861 O O . PHE A 1 100 ? 15.797 -8.609 -13.903 1.00 88.88 100 PHE A O 1
ATOM 868 N N . ILE A 1 101 ? 16.821 -10.590 -13.679 1.00 89.44 101 ILE A N 1
ATOM 869 C CA . ILE A 1 101 ? 18.157 -10.016 -13.438 1.00 89.44 101 ILE A CA 1
ATOM 870 C C . ILE A 1 101 ? 18.583 -9.114 -14.605 1.00 89.44 101 ILE A C 1
ATOM 872 O O . ILE A 1 101 ? 18.992 -7.984 -14.375 1.00 89.44 101 ILE A O 1
ATOM 876 N N . LYS A 1 102 ? 18.390 -9.543 -15.859 1.00 90.00 102 LYS A N 1
ATOM 877 C CA . LYS A 1 102 ? 18.699 -8.696 -17.026 1.00 90.00 102 LYS A CA 1
ATOM 878 C C . LYS A 1 102 ? 17.865 -7.414 -17.076 1.00 90.00 102 LYS A C 1
ATOM 880 O O . LYS A 1 102 ? 18.376 -6.382 -17.505 1.00 90.00 102 LYS A O 1
ATOM 885 N N . ILE A 1 103 ? 16.598 -7.471 -16.655 1.00 90.81 103 ILE A N 1
ATOM 886 C CA . ILE A 1 103 ? 15.740 -6.279 -16.548 1.00 90.81 103 ILE A CA 1
ATOM 887 C C . ILE A 1 103 ? 16.311 -5.336 -15.486 1.00 90.81 103 ILE A C 1
ATOM 889 O O . ILE A 1 103 ? 16.445 -4.144 -15.749 1.00 90.81 103 ILE A O 1
ATOM 893 N N . GLN A 1 104 ? 16.697 -5.862 -14.319 1.00 91.88 104 GLN A N 1
ATOM 894 C CA . GLN A 1 104 ? 17.322 -5.075 -13.253 1.00 91.88 104 GLN A CA 1
ATOM 895 C C . GLN A 1 104 ? 18.632 -4.426 -13.722 1.00 91.88 104 GLN A C 1
ATOM 897 O O . GLN A 1 104 ? 18.834 -3.234 -13.497 1.00 91.88 104 GLN A O 1
ATOM 902 N N . ASP A 1 105 ? 19.494 -5.178 -14.407 1.00 91.19 105 ASP A N 1
ATOM 903 C CA . ASP A 1 105 ? 20.774 -4.679 -14.913 1.00 91.19 105 ASP A CA 1
ATOM 904 C C . ASP A 1 105 ? 20.574 -3.543 -15.921 1.00 91.19 105 ASP A C 1
ATOM 906 O O . ASP A 1 105 ? 21.238 -2.512 -15.826 1.00 91.19 105 ASP A O 1
ATOM 910 N N . TYR A 1 106 ? 19.626 -3.689 -16.855 1.00 89.81 106 TYR A N 1
ATOM 911 C CA . TYR A 1 106 ? 19.306 -2.638 -17.823 1.00 89.81 106 TYR A CA 1
ATOM 912 C C . TYR A 1 106 ? 18.708 -1.399 -17.144 1.00 89.81 106 TYR A C 1
ATOM 914 O O . TYR A 1 106 ? 19.106 -0.271 -17.436 1.00 89.81 106 TYR A O 1
ATOM 922 N N . PHE A 1 107 ? 17.805 -1.609 -16.187 1.00 90.69 107 PHE A N 1
ATOM 923 C CA . PHE A 1 107 ? 17.151 -0.541 -15.442 1.00 90.69 107 PHE A CA 1
ATOM 924 C C . PHE A 1 107 ? 18.157 0.313 -14.652 1.00 90.69 107 PHE A C 1
ATOM 926 O O . PHE A 1 107 ? 18.165 1.538 -14.781 1.00 90.69 107 PHE A O 1
ATOM 933 N N . PHE A 1 108 ? 19.072 -0.314 -13.904 1.00 89.81 108 PHE A N 1
ATOM 934 C CA . PHE A 1 108 ? 20.111 0.396 -13.143 1.00 89.81 108 PHE A CA 1
ATOM 935 C C . PHE A 1 108 ? 21.333 0.819 -13.976 1.00 89.81 108 PHE A C 1
ATOM 937 O O . PHE A 1 108 ? 22.201 1.525 -13.458 1.00 89.81 108 PHE A O 1
ATOM 944 N N . ALA A 1 109 ? 21.427 0.435 -15.253 1.00 88.06 109 ALA A N 1
ATOM 945 C CA . ALA A 1 109 ? 22.459 0.955 -16.153 1.00 88.06 109 ALA A CA 1
ATOM 946 C C . ALA A 1 109 ? 22.208 2.422 -16.541 1.00 88.06 109 ALA A C 1
ATOM 948 O O . ALA A 1 109 ? 23.149 3.140 -16.889 1.00 88.06 109 ALA A O 1
ATOM 949 N N . ASN A 1 110 ? 20.957 2.892 -16.470 1.00 84.62 110 ASN A N 1
ATOM 950 C CA . ASN A 1 110 ? 20.622 4.284 -16.738 1.00 84.62 110 ASN A CA 1
ATOM 951 C C . ASN A 1 110 ? 21.199 5.212 -15.651 1.00 84.62 110 ASN A C 1
ATOM 953 O O . ASN A 1 110 ? 21.004 4.981 -14.460 1.00 84.62 110 ASN A O 1
ATOM 957 N N . LYS A 1 111 ? 21.872 6.299 -16.055 1.00 78.94 111 LYS A N 1
ATOM 958 C CA . LYS A 1 111 ? 22.542 7.237 -15.136 1.00 78.94 111 LYS A CA 1
ATOM 959 C C . LYS A 1 111 ? 21.589 7.874 -14.113 1.00 78.94 111 LYS A C 1
ATOM 961 O O . LYS A 1 111 ? 21.980 8.038 -12.963 1.00 78.94 111 LYS A O 1
ATOM 966 N N . ILE A 1 112 ? 20.368 8.218 -14.523 1.00 79.12 112 ILE A N 1
ATOM 967 C CA . ILE A 1 112 ? 19.367 8.860 -13.656 1.00 79.12 112 ILE A CA 1
ATOM 968 C C . ILE A 1 112 ? 18.916 7.860 -12.591 1.00 79.12 112 ILE A C 1
ATOM 970 O O . ILE A 1 112 ? 19.026 8.121 -11.398 1.00 79.12 112 ILE A O 1
ATOM 974 N N . ILE A 1 113 ? 18.497 6.670 -13.028 1.00 85.94 113 ILE A N 1
ATOM 975 C CA . ILE A 1 113 ? 18.024 5.600 -12.141 1.00 85.94 113 ILE A CA 1
ATOM 976 C C . ILE A 1 113 ? 19.122 5.110 -11.200 1.00 85.94 113 ILE A C 1
ATOM 978 O O . ILE A 1 113 ? 18.850 4.846 -10.034 1.00 85.94 113 ILE A O 1
ATOM 982 N N . LYS A 1 114 ? 20.366 5.021 -11.676 1.00 85.62 114 LYS A N 1
ATOM 983 C CA . LYS A 1 114 ? 21.512 4.614 -10.860 1.00 85.62 114 LYS A CA 1
ATOM 984 C C . LYS A 1 114 ? 21.746 5.542 -9.667 1.00 85.62 114 LYS A C 1
ATOM 986 O O . LYS A 1 114 ? 22.101 5.054 -8.601 1.00 85.62 114 LYS A O 1
ATOM 991 N N . ASN A 1 115 ? 21.554 6.848 -9.850 1.00 83.69 115 ASN A N 1
ATOM 992 C CA . ASN A 1 115 ? 21.781 7.850 -8.807 1.00 83.69 115 ASN A CA 1
ATOM 993 C C . ASN A 1 115 ? 20.543 8.086 -7.924 1.00 83.69 115 ASN A C 1
ATOM 995 O O . ASN A 1 115 ? 20.667 8.661 -6.845 1.00 83.69 115 ASN A O 1
ATOM 999 N N . MET A 1 116 ? 19.362 7.634 -8.362 1.00 85.56 116 MET A N 1
ATOM 1000 C CA . MET A 1 116 ? 18.094 7.861 -7.666 1.00 85.56 116 MET A CA 1
ATOM 1001 C C . MET A 1 116 ? 18.079 7.321 -6.222 1.00 85.56 116 MET A C 1
ATOM 1003 O O . MET A 1 116 ? 17.629 8.050 -5.343 1.00 85.56 116 MET A O 1
ATOM 1007 N N . PRO A 1 117 ? 18.592 6.110 -5.913 1.00 88.94 117 PRO A N 1
ATOM 1008 C CA . PRO A 1 117 ? 18.642 5.632 -4.533 1.00 88.94 117 PRO A CA 1
ATOM 1009 C C . PRO A 1 117 ? 19.456 6.538 -3.608 1.00 88.94 117 PRO A C 1
ATOM 1011 O O . PRO A 1 117 ? 19.007 6.815 -2.504 1.00 88.94 117 PRO A O 1
ATOM 1014 N N . SER A 1 118 ? 20.617 7.027 -4.056 1.00 86.62 118 SER A N 1
ATOM 1015 C CA . SER A 1 118 ? 21.460 7.919 -3.251 1.00 86.62 118 SER A CA 1
ATOM 1016 C C . SER A 1 118 ? 20.802 9.287 -3.051 1.00 86.62 118 SER A C 1
ATOM 1018 O O . SER A 1 118 ? 20.885 9.839 -1.962 1.00 86.62 118 SER A O 1
ATOM 1020 N N . PHE A 1 119 ? 20.108 9.800 -4.073 1.00 83.31 119 PHE A N 1
ATOM 1021 C CA . PHE A 1 119 ? 19.317 11.034 -3.997 1.00 83.31 119 PHE A CA 1
ATOM 1022 C C . PHE A 1 119 ? 18.162 10.927 -2.986 1.00 83.31 119 PHE A C 1
ATOM 1024 O O . PHE A 1 119 ? 17.925 11.838 -2.201 1.00 83.31 119 PHE A O 1
ATOM 1031 N N . LEU A 1 120 ? 17.446 9.799 -2.972 1.00 86.19 120 LEU A N 1
ATOM 1032 C CA . LEU A 1 120 ? 16.332 9.580 -2.044 1.00 86.19 120 LEU A CA 1
ATOM 1033 C C . LEU A 1 120 ? 16.803 9.259 -0.614 1.00 86.19 120 LEU A C 1
ATOM 1035 O O . LEU A 1 120 ? 16.030 9.397 0.331 1.00 86.19 120 LEU A O 1
ATOM 1039 N N . ALA A 1 121 ? 18.054 8.822 -0.450 1.00 87.00 121 ALA A N 1
ATOM 1040 C CA . ALA A 1 121 ? 18.623 8.374 0.819 1.00 87.00 121 ALA A CA 1
ATOM 1041 C C . ALA A 1 121 ? 19.130 9.496 1.738 1.00 87.00 121 ALA A C 1
ATOM 1043 O O . ALA A 1 121 ? 19.809 9.206 2.732 1.00 87.00 121 ALA A O 1
ATOM 1044 N N . ASP A 1 122 ? 18.847 10.761 1.423 1.00 79.56 122 ASP A N 1
ATOM 1045 C CA . ASP A 1 122 ? 19.208 11.861 2.308 1.00 79.56 122 ASP A CA 1
ATOM 1046 C C . ASP A 1 122 ? 18.541 11.676 3.682 1.00 79.56 122 ASP A C 1
ATOM 1048 O O . ASP A 1 122 ? 17.323 11.553 3.816 1.00 79.56 122 ASP A O 1
ATOM 1052 N N . LYS A 1 123 ? 19.368 11.627 4.731 1.00 61.88 123 LYS A N 1
ATOM 1053 C CA . LYS A 1 123 ? 18.944 11.279 6.091 1.00 61.88 123 LYS A CA 1
ATOM 1054 C C . LYS A 1 123 ? 17.992 12.299 6.693 1.00 61.88 123 LYS A C 1
ATOM 1056 O O . LYS A 1 123 ? 17.242 11.923 7.586 1.00 61.88 123 LYS A O 1
ATOM 1061 N N . ASN A 1 124 ? 18.001 13.539 6.218 1.00 67.62 124 ASN A N 1
ATOM 1062 C CA . ASN A 1 124 ? 17.109 14.582 6.722 1.00 67.62 124 ASN A CA 1
ATOM 1063 C C . ASN A 1 124 ? 15.807 14.674 5.912 1.00 67.62 124 ASN A C 1
ATOM 1065 O O . ASN A 1 124 ? 14.931 15.467 6.227 1.00 67.62 124 ASN A O 1
ATOM 1069 N N . LYS A 1 125 ? 15.649 13.856 4.866 1.00 77.44 125 LYS A N 1
ATOM 1070 C CA . LYS A 1 125 ? 14.521 13.951 3.947 1.00 77.44 125 LYS A CA 1
ATOM 1071 C C . LYS A 1 125 ? 13.438 12.935 4.298 1.00 77.44 125 LYS A C 1
ATOM 1073 O O . LYS A 1 125 ? 13.571 11.742 4.026 1.00 77.44 125 LYS A O 1
ATOM 1078 N N . LYS A 1 126 ? 12.325 13.421 4.853 1.00 88.31 126 LYS A N 1
ATOM 1079 C CA . LYS A 1 126 ? 11.056 12.688 4.829 1.00 88.31 126 LYS A CA 1
ATOM 1080 C C . LYS A 1 126 ? 10.398 12.901 3.473 1.00 88.31 126 LYS A C 1
ATOM 1082 O O . LYS A 1 126 ? 10.223 14.036 3.035 1.00 88.31 126 LYS A O 1
ATOM 1087 N N . ILE A 1 127 ? 10.063 11.805 2.803 1.00 87.75 127 ILE A N 1
ATOM 1088 C CA . ILE A 1 127 ? 9.352 11.842 1.525 1.00 87.75 127 ILE A CA 1
ATOM 1089 C C . ILE A 1 127 ? 7.893 11.500 1.785 1.00 87.75 127 ILE A C 1
ATOM 1091 O O . ILE A 1 127 ? 7.601 10.449 2.357 1.00 87.75 127 ILE A O 1
ATOM 1095 N N . ARG A 1 128 ? 6.988 12.386 1.370 1.00 89.56 128 ARG A N 1
ATOM 1096 C CA . ARG A 1 128 ? 5.536 12.213 1.502 1.00 89.56 128 ARG A CA 1
ATOM 1097 C C . ARG A 1 128 ? 4.935 11.600 0.235 1.00 89.56 128 ARG A C 1
ATOM 1099 O O . ARG A 1 128 ? 5.621 11.408 -0.774 1.00 89.56 128 ARG A O 1
ATOM 1106 N N . TYR A 1 129 ? 3.655 11.240 0.300 1.00 89.75 129 TYR A N 1
ATOM 1107 C CA . TYR A 1 129 ? 2.976 10.473 -0.745 1.00 89.75 129 TYR A CA 1
ATOM 1108 C C . TYR A 1 129 ? 3.046 11.151 -2.121 1.00 89.75 129 TYR A C 1
ATOM 1110 O O . TYR A 1 129 ? 3.440 10.510 -3.101 1.00 89.75 129 TYR A O 1
ATOM 1118 N N . ASN A 1 130 ? 2.695 12.441 -2.225 1.00 85.19 130 ASN A N 1
ATOM 1119 C CA . ASN A 1 130 ? 2.652 13.112 -3.525 1.00 85.19 130 ASN A CA 1
ATOM 1120 C C . ASN A 1 130 ? 4.046 13.310 -4.121 1.00 85.19 130 ASN A C 1
ATOM 1122 O O . ASN A 1 130 ? 4.212 13.174 -5.340 1.00 85.19 130 ASN A O 1
ATOM 1126 N N . GLU A 1 131 ? 5.042 13.600 -3.285 1.00 86.25 131 GLU A N 1
ATOM 1127 C CA . GLU A 1 131 ? 6.446 13.649 -3.698 1.00 86.25 131 GLU A CA 1
ATOM 1128 C C . GLU A 1 131 ? 6.910 12.290 -4.250 1.00 86.25 131 GLU A C 1
ATOM 1130 O O . GLU A 1 131 ? 7.401 12.208 -5.382 1.00 86.25 131 GLU A O 1
ATOM 1135 N N . LEU A 1 132 ? 6.681 11.203 -3.503 1.00 90.88 132 LEU A N 1
ATOM 1136 C CA . LEU A 1 132 ? 7.070 9.857 -3.923 1.00 90.88 132 LEU A CA 1
ATOM 1137 C C . LEU A 1 132 ? 6.363 9.427 -5.211 1.00 90.88 132 LEU A C 1
ATOM 1139 O O . LEU A 1 132 ? 6.986 8.813 -6.081 1.00 90.88 132 LEU A O 1
ATOM 1143 N N . LEU A 1 133 ? 5.084 9.774 -5.372 1.00 90.19 133 LEU A N 1
ATOM 1144 C CA . LEU A 1 133 ? 4.324 9.484 -6.584 1.00 90.19 133 LEU A CA 1
ATOM 1145 C C . LEU A 1 133 ? 4.959 10.138 -7.818 1.00 90.19 133 LEU A C 1
ATOM 1147 O O . LEU A 1 133 ? 5.051 9.506 -8.872 1.00 90.19 133 LEU A O 1
ATOM 1151 N N . ASN A 1 134 ? 5.443 11.376 -7.702 1.00 83.56 134 ASN A N 1
ATOM 1152 C CA . ASN A 1 134 ? 6.128 12.046 -8.808 1.00 83.56 134 ASN A CA 1
ATOM 1153 C C . ASN A 1 134 ? 7.456 11.361 -9.150 1.00 83.56 134 ASN A C 1
ATOM 1155 O O . ASN A 1 134 ? 7.723 11.097 -10.327 1.00 83.56 134 ASN A O 1
ATOM 1159 N N . TYR A 1 135 ? 8.249 10.985 -8.143 1.00 86.38 135 TYR A N 1
ATOM 1160 C CA . TYR A 1 135 ? 9.464 10.195 -8.358 1.00 86.38 135 TYR A CA 1
ATOM 1161 C C . TYR A 1 135 ? 9.164 8.854 -9.031 1.00 86.38 135 TYR A C 1
ATOM 1163 O O . TYR A 1 135 ? 9.827 8.483 -10.005 1.00 86.38 135 TYR A O 1
ATOM 1171 N N . LEU A 1 136 ? 8.116 8.158 -8.591 1.00 90.69 136 LEU A N 1
ATOM 1172 C CA . LEU A 1 136 ? 7.689 6.906 -9.199 1.00 90.69 136 LEU A CA 1
ATOM 1173 C C . LEU A 1 136 ? 7.193 7.082 -10.631 1.00 90.69 136 LEU A C 1
ATOM 1175 O O . LEU A 1 136 ? 7.511 6.238 -11.459 1.00 90.69 136 LEU A O 1
ATOM 1179 N N . LYS A 1 137 ? 6.495 8.168 -10.977 1.00 86.25 137 LYS A N 1
ATOM 1180 C CA . LYS A 1 137 ? 6.098 8.459 -12.369 1.00 86.25 137 LYS A CA 1
ATOM 1181 C C . LYS A 1 137 ? 7.309 8.616 -13.296 1.00 86.25 137 LYS A C 1
ATOM 1183 O O . LYS A 1 137 ? 7.244 8.207 -14.456 1.00 86.25 137 LYS A O 1
ATOM 1188 N N . VAL A 1 138 ? 8.422 9.170 -12.806 1.00 81.88 138 VAL A N 1
ATOM 1189 C CA . VAL A 1 138 ? 9.686 9.232 -13.563 1.00 81.88 138 VAL A CA 1
ATOM 1190 C C . VAL A 1 138 ? 10.303 7.842 -13.684 1.00 81.88 138 VAL A C 1
ATOM 1192 O O . VAL A 1 138 ? 10.577 7.387 -14.795 1.00 81.88 138 VAL A O 1
ATOM 1195 N N . ILE A 1 139 ? 10.464 7.144 -12.556 1.00 89.19 139 ILE A N 1
ATOM 1196 C CA . ILE A 1 139 ? 11.022 5.788 -12.490 1.00 89.19 139 ILE A CA 1
ATOM 1197 C C . ILE A 1 139 ? 10.245 4.815 -13.388 1.00 89.19 139 ILE A C 1
ATOM 1199 O O . ILE A 1 139 ? 10.849 3.999 -14.084 1.00 89.19 139 ILE A O 1
ATOM 1203 N N . HIS A 1 140 ? 8.919 4.929 -13.411 1.00 91.12 140 HIS A N 1
ATOM 1204 C CA . HIS A 1 140 ? 8.007 4.062 -14.143 1.00 91.12 140 HIS A CA 1
ATOM 1205 C C . HIS A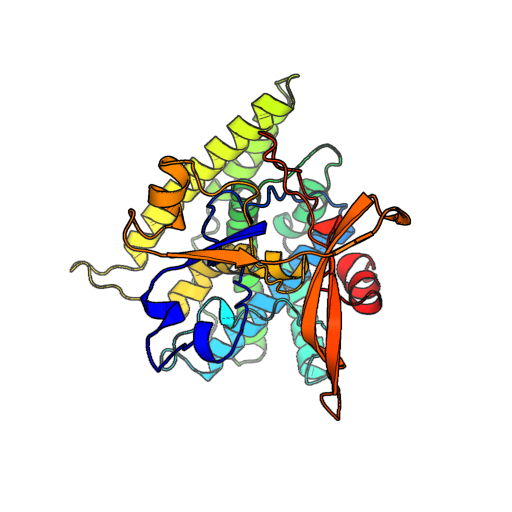 1 140 ? 8.332 3.996 -15.634 1.00 91.12 140 HIS A C 1
ATOM 1207 O O . HIS A 1 140 ? 8.362 2.911 -16.208 1.00 91.12 140 HIS A O 1
ATOM 1213 N N . LYS A 1 141 ? 8.649 5.140 -16.254 1.00 84.38 141 LYS A N 1
ATOM 1214 C CA . LYS A 1 141 ? 8.992 5.209 -17.683 1.00 84.38 141 LYS A CA 1
ATOM 1215 C C . LYS A 1 141 ? 10.221 4.359 -17.997 1.00 84.38 141 LYS A C 1
ATOM 1217 O O . LYS A 1 141 ? 10.207 3.576 -18.943 1.00 84.38 141 LYS A O 1
ATOM 1222 N N . PHE A 1 142 ? 11.258 4.471 -17.167 1.00 87.00 142 PHE A N 1
ATOM 1223 C CA . PHE A 1 142 ? 12.478 3.676 -17.312 1.00 87.00 142 PHE A CA 1
ATOM 1224 C C . PHE A 1 142 ? 12.242 2.201 -16.986 1.00 87.00 142 PHE A C 1
ATOM 1226 O O . PHE A 1 142 ? 12.757 1.330 -17.684 1.00 87.00 142 PHE A O 1
ATOM 1233 N N . ALA A 1 143 ? 11.458 1.906 -15.948 1.00 91.56 143 ALA A N 1
ATOM 1234 C CA . ALA A 1 143 ? 11.116 0.542 -15.558 1.00 91.56 143 ALA A CA 1
ATOM 1235 C C . ALA A 1 143 ? 10.366 -0.195 -16.679 1.00 91.56 143 ALA A C 1
ATOM 1237 O O . ALA A 1 143 ? 10.747 -1.301 -17.062 1.00 91.56 143 ALA A O 1
ATOM 1238 N N . PHE A 1 144 ? 9.349 0.444 -17.258 1.00 89.06 144 PHE A N 1
ATOM 1239 C CA . PHE A 1 144 ? 8.567 -0.111 -18.356 1.00 89.06 144 PHE A CA 1
ATOM 1240 C C . PHE A 1 144 ? 9.395 -0.274 -19.641 1.00 89.06 144 PHE A C 1
ATOM 1242 O O . PHE A 1 144 ? 9.305 -1.311 -20.298 1.00 89.06 144 PHE A O 1
ATOM 1249 N N . ASP A 1 145 ? 10.248 0.697 -19.991 1.00 86.19 145 ASP A N 1
ATOM 1250 C CA . ASP A 1 145 ? 11.176 0.565 -21.127 1.00 86.19 145 ASP A CA 1
ATOM 1251 C C . ASP A 1 145 ? 12.152 -0.608 -20.932 1.00 86.19 145 ASP A C 1
ATOM 1253 O O . ASP A 1 145 ? 12.384 -1.390 -21.853 1.00 86.19 145 ASP A O 1
ATOM 1257 N N . SER A 1 146 ? 12.636 -0.806 -19.702 1.00 88.12 146 SER A N 1
ATOM 1258 C CA . SER A 1 146 ? 13.553 -1.901 -19.363 1.00 88.12 146 SER A CA 1
ATOM 1259 C C . SER A 1 146 ? 12.906 -3.275 -19.546 1.00 88.12 146 SER A C 1
ATOM 1261 O O . SER A 1 146 ? 13.528 -4.188 -20.093 1.00 88.12 146 SER A O 1
ATOM 1263 N N . ILE A 1 147 ? 11.644 -3.418 -19.128 1.00 89.19 147 ILE A N 1
ATOM 1264 C CA . ILE A 1 147 ? 10.850 -4.639 -19.326 1.00 89.19 147 ILE A CA 1
ATOM 1265 C C . ILE A 1 147 ? 10.645 -4.888 -20.825 1.00 89.19 147 ILE A C 1
ATOM 1267 O O . ILE A 1 147 ? 11.013 -5.951 -21.325 1.00 89.19 147 ILE A O 1
ATOM 1271 N N . ASN A 1 148 ? 10.163 -3.886 -21.569 1.00 84.44 148 ASN A N 1
ATOM 1272 C CA . ASN A 1 148 ? 9.924 -4.012 -23.011 1.00 84.44 148 ASN A CA 1
ATOM 1273 C C . ASN A 1 148 ? 11.193 -4.344 -23.800 1.00 84.44 148 ASN A C 1
ATOM 1275 O O . ASN A 1 148 ? 11.148 -5.153 -24.729 1.00 84.44 148 ASN A O 1
ATOM 1279 N N . PHE A 1 149 ? 12.327 -3.728 -23.456 1.00 83.75 149 PHE A N 1
ATOM 1280 C CA . PHE A 1 149 ? 13.600 -3.991 -24.114 1.00 83.75 149 PHE A CA 1
ATOM 1281 C C . PHE A 1 149 ? 14.007 -5.455 -23.947 1.00 83.75 149 PHE A C 1
ATOM 1283 O O . PHE A 1 149 ? 14.273 -6.142 -24.938 1.00 83.75 149 PHE A O 1
ATOM 1290 N N . VAL A 1 150 ? 14.006 -5.962 -22.713 1.00 84.94 150 VAL A N 1
ATOM 1291 C CA . VAL A 1 150 ? 14.375 -7.355 -22.451 1.00 84.94 150 VAL A CA 1
ATOM 1292 C C . VAL A 1 150 ? 13.369 -8.311 -23.086 1.00 84.94 150 VAL A C 1
ATOM 1294 O O . VAL A 1 150 ? 13.788 -9.222 -23.798 1.00 84.94 150 VAL A O 1
ATOM 1297 N N . ASP A 1 151 ? 12.068 -8.090 -22.923 1.00 82.31 151 ASP A N 1
ATOM 1298 C CA . ASP A 1 151 ? 11.0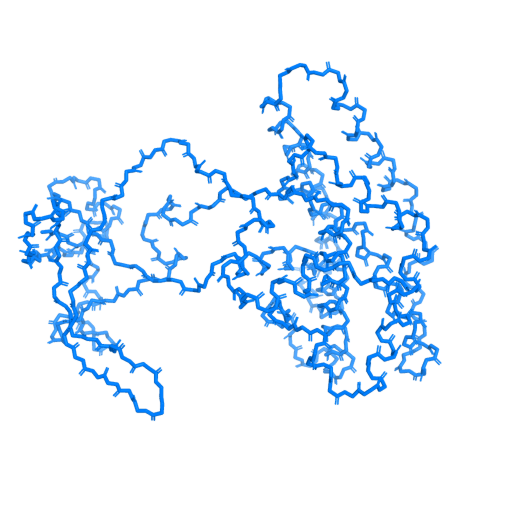47 -8.982 -23.480 1.00 82.31 151 ASP A CA 1
ATOM 1299 C C . ASP A 1 151 ? 11.066 -9.007 -25.017 1.00 82.31 151 ASP A C 1
ATOM 1301 O O . ASP A 1 151 ? 10.849 -10.063 -25.620 1.00 82.31 151 ASP A O 1
ATOM 1305 N N . SER A 1 152 ? 11.440 -7.896 -25.664 1.00 78.88 152 SER A N 1
ATOM 1306 C CA . SER A 1 152 ? 11.665 -7.868 -27.113 1.00 78.88 152 SER A CA 1
ATOM 1307 C C . SER A 1 152 ? 12.876 -8.695 -27.553 1.00 78.88 152 SER A C 1
ATOM 1309 O O . SER A 1 152 ? 12.797 -9.410 -28.552 1.00 78.88 152 SER A O 1
ATOM 1311 N N . ASN A 1 153 ? 13.964 -8.697 -26.774 1.00 78.12 153 ASN A N 1
ATOM 1312 C CA . ASN A 1 153 ? 15.151 -9.515 -27.051 1.00 78.12 153 ASN A CA 1
ATOM 1313 C C . ASN A 1 153 ? 14.892 -11.017 -26.868 1.00 78.12 153 ASN A C 1
ATOM 1315 O O . ASN A 1 153 ? 15.524 -11.838 -27.530 1.00 78.12 153 ASN A O 1
ATOM 1319 N N . TYR A 1 154 ? 13.963 -11.387 -25.984 1.00 75.00 154 TYR A N 1
ATOM 1320 C CA . TYR A 1 154 ? 13.504 -12.770 -25.838 1.00 75.00 154 TYR A CA 1
ATOM 1321 C C . TYR A 1 154 ? 12.436 -13.166 -26.876 1.00 75.00 154 TYR A C 1
ATOM 1323 O O . TYR A 1 154 ? 12.061 -14.336 -26.940 1.00 75.00 154 TYR A O 1
ATOM 1331 N N . GLY A 1 155 ? 11.968 -12.223 -27.703 1.00 68.19 155 GLY A N 1
ATOM 1332 C CA . GLY A 1 155 ? 10.964 -12.462 -28.740 1.00 68.19 155 GLY A CA 1
ATOM 1333 C C . GLY A 1 155 ? 9.531 -12.587 -28.217 1.00 68.19 155 GLY A C 1
ATOM 1334 O O . GLY A 1 155 ? 8.665 -13.041 -28.961 1.00 68.19 155 GLY A O 1
ATOM 1335 N N . TYR A 1 156 ? 9.267 -12.198 -26.965 1.00 64.44 156 TYR A N 1
ATOM 1336 C CA . TYR A 1 156 ? 7.921 -12.246 -26.385 1.00 64.44 156 TYR A CA 1
ATOM 1337 C C . TYR A 1 156 ? 7.015 -11.139 -26.936 1.00 64.44 156 TYR A C 1
ATOM 1339 O O . TYR A 1 156 ? 5.814 -11.345 -27.077 1.00 64.44 156 TYR A O 1
ATOM 1347 N N . ILE A 1 157 ? 7.582 -9.969 -27.256 1.00 63.00 157 ILE A N 1
ATOM 1348 C CA . ILE A 1 157 ? 6.832 -8.779 -27.679 1.00 63.00 157 ILE A CA 1
ATOM 1349 C C . ILE A 1 157 ? 7.585 -8.081 -28.822 1.00 63.00 157 ILE A C 1
ATOM 1351 O O . ILE A 1 157 ? 8.813 -7.994 -28.818 1.00 63.00 157 ILE A O 1
ATOM 1355 N N . LYS A 1 158 ? 6.869 -7.537 -29.814 1.00 59.59 158 LYS A N 1
ATOM 1356 C CA . LYS A 1 158 ? 7.471 -6.619 -30.795 1.00 59.59 158 LYS A CA 1
ATOM 1357 C C . LYS A 1 158 ? 7.772 -5.298 -30.087 1.00 59.59 158 LYS A C 1
ATOM 1359 O O . LYS A 1 158 ? 6.840 -4.702 -29.557 1.00 59.59 158 LYS A O 1
ATOM 1364 N N . ARG A 1 159 ? 9.036 -4.843 -30.091 1.00 55.03 159 ARG A N 1
ATOM 1365 C CA . ARG A 1 159 ? 9.470 -3.630 -29.370 1.00 55.03 159 ARG A CA 1
ATOM 1366 C C . ARG A 1 159 ? 8.470 -2.494 -29.579 1.00 55.03 159 ARG A C 1
ATOM 1368 O O . ARG A 1 159 ? 8.304 -1.991 -30.690 1.00 55.03 159 ARG A O 1
ATOM 1375 N N . MET A 1 16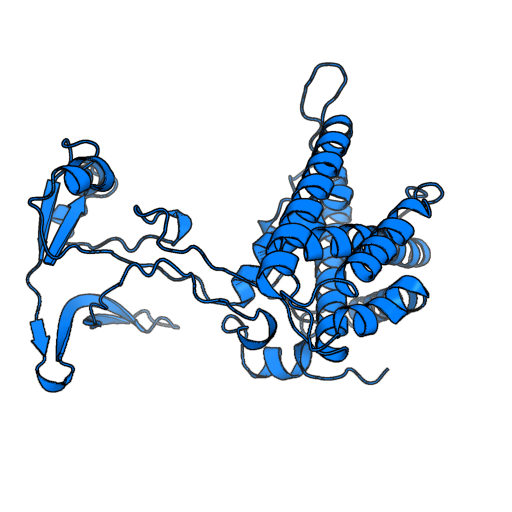0 ? 7.797 -2.122 -28.500 1.00 55.69 160 MET A N 1
ATOM 1376 C CA . MET A 1 160 ? 6.894 -0.989 -28.483 1.00 55.69 160 MET A CA 1
ATOM 1377 C C . MET A 1 160 ? 7.743 0.278 -28.338 1.00 55.69 160 MET A C 1
ATOM 1379 O O . MET A 1 160 ? 8.246 0.574 -27.259 1.00 55.69 160 MET A O 1
ATOM 1383 N N . SER A 1 161 ? 7.929 1.024 -29.427 1.00 48.12 161 SER A N 1
ATOM 1384 C CA . SER A 1 161 ? 8.614 2.326 -29.440 1.00 48.12 161 SER A CA 1
ATOM 1385 C C . SER A 1 161 ? 7.706 3.426 -28.866 1.00 48.12 161 SER A C 1
ATOM 1387 O O . SER A 1 161 ? 7.369 4.388 -29.549 1.00 48.12 161 SER A O 1
ATOM 1389 N N . ILE A 1 162 ? 7.209 3.254 -27.638 1.00 47.38 162 ILE A N 1
ATOM 1390 C CA . ILE A 1 162 ? 6.246 4.203 -27.044 1.00 47.38 162 ILE A CA 1
ATOM 1391 C C . ILE A 1 162 ? 6.969 5.419 -26.456 1.00 47.38 162 ILE A C 1
ATOM 1393 O O . ILE A 1 162 ? 6.426 6.520 -26.459 1.00 47.38 162 ILE A O 1
ATOM 1397 N N . PHE A 1 163 ? 8.209 5.243 -25.993 1.00 45.72 163 PHE A N 1
ATOM 1398 C CA . PHE A 1 163 ? 8.930 6.265 -25.231 1.00 45.72 163 PHE A CA 1
ATOM 1399 C C . PHE A 1 163 ? 10.073 6.955 -25.986 1.00 45.72 163 PHE A C 1
ATOM 1401 O O . PHE A 1 163 ? 10.735 7.798 -25.388 1.00 45.72 163 PHE A O 1
ATOM 1408 N N . GLU A 1 164 ? 10.272 6.694 -27.288 1.00 39.78 164 GLU A N 1
ATOM 1409 C CA . GLU A 1 164 ? 11.343 7.351 -28.071 1.00 39.78 164 GLU A CA 1
ATOM 1410 C C . GLU A 1 164 ? 11.238 8.891 -28.069 1.00 39.78 164 GLU A C 1
ATOM 1412 O O . GLU A 1 164 ? 12.246 9.558 -28.259 1.00 39.78 164 GLU A O 1
ATOM 1417 N N . ASN A 1 165 ? 10.063 9.455 -27.751 1.00 38.47 165 ASN A N 1
ATOM 1418 C CA . ASN A 1 165 ? 9.829 10.903 -27.699 1.00 38.47 165 ASN A CA 1
ATOM 1419 C C . ASN A 1 165 ? 9.418 11.459 -26.314 1.00 38.47 165 ASN A C 1
ATOM 1421 O O . ASN A 1 165 ? 9.048 12.624 -26.235 1.00 38.47 165 ASN A O 1
ATOM 1425 N N . ILE A 1 166 ? 9.443 10.675 -25.221 1.00 41.25 166 ILE A N 1
ATOM 1426 C CA . ILE A 1 166 ? 8.924 11.114 -23.894 1.00 41.25 166 ILE A CA 1
ATOM 1427 C C . ILE A 1 166 ? 10.006 11.071 -22.795 1.00 41.25 166 ILE A C 1
ATOM 1429 O O . ILE A 1 166 ? 9.723 11.086 -21.596 1.00 41.25 166 ILE A O 1
ATOM 1433 N N . LEU A 1 167 ? 11.280 11.080 -23.179 1.00 43.62 167 LEU A N 1
ATOM 1434 C CA . LEU A 1 167 ? 12.350 11.553 -22.299 1.00 43.62 167 LEU A CA 1
ATOM 1435 C C . LEU A 1 167 ? 12.476 13.070 -22.457 1.00 43.62 167 LEU A C 1
ATOM 1437 O O . LEU A 1 167 ? 13.536 13.579 -22.796 1.00 43.62 167 LEU A O 1
ATOM 1441 N N . GLU A 1 168 ? 11.380 13.809 -22.266 1.00 46.50 168 GLU A N 1
ATOM 1442 C CA . GLU A 1 168 ? 11.517 15.255 -22.146 1.00 46.50 168 GLU A CA 1
ATOM 1443 C C . GLU A 1 168 ? 12.322 15.547 -20.877 1.00 46.50 168 GLU A C 1
ATOM 1445 O O . GLU A 1 168 ? 11.910 15.193 -19.763 1.00 46.50 168 GLU A O 1
ATOM 1450 N N . GLU A 1 169 ? 13.450 16.230 -21.072 1.00 42.62 169 GLU A N 1
ATOM 1451 C CA . GLU A 1 169 ? 14.304 16.871 -20.064 1.00 42.62 169 GLU A CA 1
ATOM 1452 C C . GLU A 1 169 ? 13.484 17.604 -18.978 1.00 42.62 169 GLU A C 1
ATOM 1454 O O . GLU A 1 169 ? 13.907 17.700 -17.828 1.00 42.62 169 GLU A O 1
ATOM 1459 N N . ASN A 1 170 ? 12.250 18.008 -19.302 1.00 44.78 170 ASN A N 1
ATOM 1460 C CA . ASN A 1 170 ? 11.260 18.616 -18.414 1.00 44.78 170 ASN A CA 1
ATOM 1461 C C . ASN A 1 170 ? 10.979 17.845 -17.109 1.00 44.78 170 ASN A C 1
ATOM 1463 O O . ASN A 1 170 ? 10.702 18.487 -16.100 1.00 44.78 170 ASN A O 1
ATOM 1467 N N . ASN A 1 171 ? 11.050 16.505 -17.080 1.00 47.22 171 ASN A N 1
ATOM 1468 C CA . ASN A 1 171 ? 10.827 15.758 -15.826 1.00 47.22 171 ASN A CA 1
ATOM 1469 C C . ASN A 1 171 ? 12.057 15.766 -14.907 1.00 47.22 171 ASN A C 1
ATOM 1471 O O . ASN A 1 171 ? 11.900 15.697 -13.695 1.00 47.22 171 ASN A O 1
ATOM 1475 N N . ILE A 1 172 ? 13.265 15.868 -15.468 1.00 51.06 172 ILE A N 1
ATOM 1476 C CA . ILE A 1 172 ? 14.523 15.935 -14.707 1.00 51.06 172 ILE A CA 1
ATOM 1477 C C . ILE A 1 172 ? 14.667 17.329 -14.081 1.00 51.06 172 ILE A C 1
ATOM 1479 O O . ILE A 1 172 ? 14.980 17.443 -12.902 1.00 51.06 172 ILE A O 1
ATOM 1483 N N . ILE A 1 173 ? 14.294 18.377 -14.824 1.00 48.66 173 ILE A N 1
ATOM 1484 C CA . ILE A 1 173 ? 14.263 19.768 -14.341 1.00 48.66 173 ILE A CA 1
ATOM 1485 C C . ILE A 1 173 ? 13.296 19.942 -13.149 1.00 48.66 173 ILE A C 1
ATOM 1487 O O . ILE A 1 173 ? 13.519 20.788 -12.284 1.00 48.66 173 ILE A O 1
ATOM 1491 N N . GLN A 1 174 ? 12.220 19.147 -13.065 1.00 51.03 174 GLN A N 1
ATOM 1492 C CA . GLN A 1 174 ? 11.313 19.157 -11.905 1.00 51.03 174 GLN A CA 1
ATOM 1493 C C . GLN A 1 174 ? 11.928 18.511 -10.653 1.00 51.03 174 GLN A C 1
ATOM 1495 O O . GLN A 1 174 ? 11.621 18.953 -9.549 1.00 51.03 174 GLN A O 1
ATOM 1500 N N . LEU A 1 175 ? 12.811 17.517 -10.814 1.00 52.69 175 LEU A N 1
ATOM 1501 C CA . LEU A 1 175 ? 13.563 16.913 -9.706 1.00 52.69 175 LEU A CA 1
ATOM 1502 C C . LEU A 1 175 ? 14.574 17.915 -9.128 1.00 52.69 175 LEU A C 1
ATOM 1504 O O . LEU A 1 175 ? 14.632 18.081 -7.915 1.00 52.69 175 LEU A O 1
ATOM 1508 N N . GLU A 1 176 ? 15.288 18.635 -10.002 1.00 50.81 176 GLU A N 1
ATOM 1509 C CA . GLU A 1 176 ? 16.297 19.641 -9.628 1.00 50.81 176 GLU A CA 1
ATOM 1510 C C . GLU A 1 176 ? 15.681 20.894 -8.970 1.00 50.81 176 GLU A C 1
ATOM 1512 O O . GLU A 1 176 ? 16.266 21.484 -8.066 1.00 50.81 176 GLU A O 1
ATOM 1517 N N . ARG A 1 177 ? 14.467 21.309 -9.370 1.00 49.47 177 ARG A N 1
ATOM 1518 C CA . ARG A 1 177 ? 13.772 22.456 -8.746 1.00 49.47 177 ARG A CA 1
ATOM 1519 C C . ARG A 1 177 ? 13.264 22.175 -7.330 1.00 49.47 177 ARG A C 1
ATOM 1521 O O . ARG A 1 177 ? 13.197 23.102 -6.532 1.00 49.47 177 ARG A O 1
ATOM 1528 N N . GLY A 1 178 ? 12.905 20.927 -7.023 1.00 51.16 178 GLY A N 1
ATOM 1529 C CA . GLY A 1 178 ? 12.476 20.536 -5.677 1.00 51.16 178 GLY A CA 1
ATOM 1530 C C . GLY A 1 178 ? 13.620 20.506 -4.657 1.00 51.16 178 GLY A C 1
ATOM 1531 O O . GLY A 1 178 ? 13.372 20.723 -3.476 1.00 51.16 178 GLY A O 1
ATOM 1532 N N . GLU A 1 179 ? 14.859 20.261 -5.102 1.00 51.38 179 GLU A N 1
ATOM 1533 C CA . GLU A 1 179 ? 16.056 20.335 -4.250 1.00 51.38 179 GLU A CA 1
ATOM 1534 C C . GLU A 1 179 ? 16.445 21.775 -3.924 1.00 51.38 179 GLU A C 1
ATOM 1536 O O . GLU A 1 179 ? 16.634 22.092 -2.755 1.00 51.38 179 GLU A O 1
ATOM 1541 N N . ASN A 1 180 ? 16.478 22.664 -4.923 1.00 50.62 180 ASN A N 1
ATOM 1542 C CA . ASN A 1 180 ? 16.882 24.060 -4.710 1.00 50.62 180 ASN A CA 1
ATOM 1543 C C . ASN A 1 180 ? 15.981 24.801 -3.704 1.00 50.62 180 ASN A C 1
ATOM 1545 O O . ASN A 1 180 ? 16.461 25.662 -2.979 1.00 50.62 180 ASN A O 1
ATOM 1549 N N . ASN A 1 181 ? 14.693 24.448 -3.616 1.00 50.53 181 ASN A N 1
ATOM 1550 C CA . ASN A 1 181 ? 13.776 25.053 -2.643 1.00 50.53 181 ASN A CA 1
ATOM 1551 C C . ASN A 1 181 ? 13.999 24.555 -1.201 1.00 50.53 181 ASN A C 1
ATOM 1553 O O . ASN A 1 181 ? 13.536 25.202 -0.270 1.00 50.53 181 ASN A O 1
ATOM 1557 N N . ARG A 1 182 ? 14.672 23.410 -0.994 1.00 53.50 182 ARG A N 1
ATOM 1558 C CA . ARG A 1 182 ? 14.936 22.856 0.348 1.00 53.50 182 ARG A CA 1
ATOM 1559 C C . ARG A 1 182 ? 16.181 23.439 1.012 1.00 53.50 182 ARG A C 1
ATOM 1561 O O . ARG A 1 182 ? 16.326 23.309 2.221 1.00 53.50 182 ARG A O 1
ATOM 1568 N N . GLU A 1 183 ? 17.075 24.053 0.242 1.00 52.06 183 GLU A N 1
ATOM 1569 C CA . GLU A 1 183 ? 18.314 24.641 0.767 1.00 52.06 183 GLU A CA 1
ATOM 1570 C C . GLU A 1 183 ? 18.111 26.039 1.389 1.00 52.06 183 GLU A C 1
ATOM 1572 O O . GLU A 1 183 ? 19.031 26.544 2.031 1.00 52.06 183 GLU A O 1
ATOM 1577 N N . GLU A 1 184 ? 16.936 26.666 1.233 1.00 51.56 184 GLU A N 1
ATOM 1578 C CA . GLU A 1 184 ? 16.721 28.080 1.594 1.00 51.56 184 GLU A CA 1
ATOM 1579 C C . GLU A 1 184 ? 15.931 28.336 2.897 1.00 51.56 184 GLU A C 1
ATOM 1581 O O . GLU A 1 184 ? 15.898 29.489 3.329 1.00 51.56 184 GLU A O 1
ATOM 1586 N N . ASP A 1 185 ? 15.343 27.328 3.562 1.00 50.97 185 ASP A N 1
ATOM 1587 C CA . ASP A 1 185 ? 14.418 27.566 4.691 1.00 50.97 185 ASP A CA 1
ATOM 1588 C C . ASP A 1 185 ? 14.728 26.752 5.969 1.00 50.97 185 ASP A C 1
ATOM 1590 O O . ASP A 1 185 ? 14.711 25.522 5.974 1.00 50.97 185 ASP A O 1
ATOM 1594 N N . ASP A 1 186 ? 14.965 27.453 7.087 1.00 52.91 186 ASP A N 1
ATOM 1595 C CA . ASP A 1 186 ? 15.341 26.879 8.398 1.00 52.91 186 ASP A CA 1
ATOM 1596 C C . ASP A 1 186 ? 14.147 26.248 9.164 1.00 52.91 186 ASP A C 1
ATOM 1598 O O . ASP A 1 186 ? 14.328 25.649 10.228 1.00 52.91 186 ASP A O 1
ATOM 1602 N N . ASN A 1 187 ? 12.912 26.374 8.657 1.00 55.25 187 ASN A N 1
ATOM 1603 C CA . ASN A 1 187 ? 11.695 25.830 9.279 1.00 55.25 187 ASN A CA 1
ATOM 1604 C C . ASN A 1 187 ? 11.217 24.542 8.586 1.00 55.25 187 ASN A C 1
ATOM 1606 O O . ASN A 1 187 ? 10.289 24.553 7.779 1.00 55.25 187 ASN A O 1
ATOM 1610 N N . GLU A 1 188 ? 11.807 23.415 8.986 1.00 57.31 188 GLU A N 1
ATOM 1611 C CA . GLU A 1 188 ? 11.605 22.073 8.408 1.00 57.31 188 GLU A CA 1
ATOM 1612 C C . GLU A 1 188 ? 10.122 21.658 8.256 1.00 57.31 188 GLU A C 1
ATOM 1614 O O . GLU A 1 188 ? 9.736 21.110 7.229 1.00 57.31 188 GLU A O 1
ATOM 1619 N N . PHE A 1 189 ? 9.257 21.984 9.228 1.00 53.75 189 PHE A N 1
ATOM 1620 C CA . PHE A 1 189 ? 7.836 21.598 9.195 1.00 53.75 189 PHE A CA 1
ATOM 1621 C C . PHE A 1 189 ? 7.001 22.377 8.161 1.00 53.75 189 PHE A C 1
ATOM 1623 O O . PHE A 1 189 ? 6.150 21.799 7.496 1.00 53.75 189 PHE A O 1
ATOM 1630 N N . ILE A 1 190 ? 7.243 23.685 8.009 1.00 58.03 190 ILE A N 1
ATOM 1631 C CA . ILE A 1 190 ? 6.514 24.521 7.034 1.00 58.03 190 ILE A CA 1
ATOM 1632 C C . ILE A 1 190 ? 6.925 24.122 5.612 1.00 58.03 190 ILE A C 1
ATOM 1634 O O . ILE A 1 190 ? 6.087 24.016 4.719 1.00 58.03 190 ILE A O 1
ATOM 1638 N N . LEU A 1 191 ? 8.211 23.821 5.437 1.00 65.38 191 LEU A N 1
ATOM 1639 C CA . LEU A 1 191 ? 8.787 23.399 4.172 1.00 65.38 191 LEU A CA 1
ATOM 1640 C C . LEU A 1 191 ? 8.224 22.048 3.686 1.00 65.38 191 LEU A C 1
ATOM 1642 O O . LEU A 1 191 ? 7.947 21.901 2.496 1.00 65.38 191 LEU A O 1
ATOM 1646 N N . GLU A 1 192 ? 8.014 21.068 4.576 1.00 66.69 192 GLU A N 1
ATOM 1647 C CA . GLU A 1 192 ? 7.407 19.775 4.208 1.00 66.69 192 GLU A CA 1
ATOM 1648 C C . GLU A 1 192 ? 5.983 19.937 3.642 1.00 66.69 192 GLU A C 1
ATOM 1650 O O . GLU A 1 192 ? 5.686 19.403 2.569 1.00 66.69 192 GLU A O 1
ATOM 1655 N N . ASP A 1 193 ? 5.125 20.706 4.321 1.00 69.38 193 ASP A N 1
ATOM 1656 C CA . ASP A 1 193 ? 3.736 20.943 3.902 1.00 69.38 193 ASP A CA 1
ATOM 1657 C C . ASP A 1 193 ? 3.658 21.712 2.570 1.00 69.38 193 ASP A C 1
ATOM 1659 O O . ASP A 1 193 ? 2.836 21.401 1.698 1.00 69.38 193 ASP A O 1
ATOM 1663 N N . GLU A 1 194 ? 4.532 22.703 2.372 1.00 71.19 194 GLU A N 1
ATOM 1664 C CA . GLU A 1 194 ? 4.610 23.467 1.124 1.00 71.19 194 GLU A CA 1
ATOM 1665 C C . GLU A 1 194 ? 5.081 22.607 -0.055 1.00 71.19 194 GLU A C 1
ATOM 1667 O O . GLU A 1 194 ? 4.510 22.678 -1.151 1.00 71.19 194 GLU A O 1
ATOM 1672 N N . ILE A 1 195 ? 6.076 21.744 0.167 1.00 70.50 195 ILE A N 1
ATOM 1673 C CA . ILE A 1 195 ? 6.571 20.802 -0.841 1.00 70.50 195 ILE A CA 1
ATOM 1674 C C . ILE A 1 195 ? 5.490 19.787 -1.212 1.00 70.50 195 ILE A C 1
ATOM 1676 O O . ILE A 1 195 ? 5.262 19.541 -2.401 1.00 70.50 195 ILE A O 1
ATOM 1680 N N . GLU A 1 196 ? 4.785 19.226 -0.230 1.00 76.50 196 GLU A N 1
ATOM 1681 C CA . GLU A 1 196 ? 3.703 18.275 -0.482 1.00 76.50 196 GLU A CA 1
ATOM 1682 C C . GLU A 1 196 ? 2.544 18.937 -1.244 1.00 76.50 196 GLU A C 1
ATOM 1684 O O . GLU A 1 196 ? 2.025 18.370 -2.209 1.00 76.50 196 GLU A O 1
ATOM 1689 N N . SER A 1 197 ? 2.188 20.178 -0.898 1.00 74.44 197 SER A N 1
ATOM 1690 C CA . SER A 1 197 ? 1.193 20.977 -1.627 1.00 74.44 197 SER A CA 1
ATOM 1691 C C . SER A 1 197 ? 1.611 21.261 -3.079 1.00 74.44 197 SER A C 1
ATOM 1693 O O . SER A 1 197 ? 0.810 21.126 -4.019 1.00 74.44 197 SER A O 1
ATOM 1695 N N . MET A 1 198 ? 2.890 21.584 -3.301 1.00 76.19 198 MET A N 1
ATOM 1696 C CA . MET A 1 198 ? 3.459 21.759 -4.638 1.00 76.19 198 MET A CA 1
ATOM 1697 C C . MET A 1 198 ? 3.366 20.461 -5.453 1.00 76.19 198 MET A C 1
ATOM 1699 O O . MET A 1 198 ? 2.895 20.480 -6.596 1.00 76.19 198 MET A O 1
ATOM 1703 N N . PHE A 1 199 ? 3.761 19.323 -4.879 1.00 77.00 199 PHE A N 1
ATOM 1704 C CA . PHE A 1 199 ? 3.691 18.030 -5.562 1.00 77.00 199 PHE A CA 1
ATOM 1705 C C . PHE A 1 199 ? 2.259 17.549 -5.791 1.00 77.00 199 PHE A C 1
ATOM 1707 O O . PHE A 1 199 ? 1.990 16.960 -6.839 1.00 77.00 199 PHE A O 1
ATOM 1714 N N . ASN A 1 200 ? 1.328 17.846 -4.885 1.00 78.81 200 ASN A N 1
ATOM 1715 C CA . ASN A 1 200 ? -0.100 17.620 -5.091 1.00 78.81 200 ASN A CA 1
ATOM 1716 C C . ASN A 1 200 ? -0.602 18.421 -6.305 1.00 78.81 200 ASN A C 1
ATOM 1718 O O . ASN A 1 200 ? -1.244 17.878 -7.202 1.00 78.81 200 ASN A O 1
ATOM 1722 N N . THR A 1 201 ? -0.218 19.695 -6.416 1.00 72.25 201 THR A N 1
ATOM 1723 C CA . THR A 1 201 ? -0.555 20.528 -7.583 1.00 72.25 201 THR A CA 1
ATOM 1724 C C . THR A 1 201 ? 0.010 19.942 -8.881 1.00 72.25 201 THR A C 1
ATOM 1726 O O . THR A 1 201 ? -0.711 19.821 -9.873 1.00 72.25 201 THR A O 1
ATOM 1729 N N . LEU A 1 202 ? 1.276 19.512 -8.879 1.00 73.19 202 LEU A N 1
ATOM 1730 C CA . LEU A 1 202 ? 1.898 18.842 -10.027 1.00 73.19 202 LEU A CA 1
ATOM 1731 C C . LEU A 1 202 ? 1.186 17.531 -10.386 1.00 73.19 202 LEU A C 1
ATOM 1733 O O . LEU A 1 202 ? 0.936 17.268 -11.567 1.00 73.19 202 LEU A O 1
ATOM 1737 N N . ASN A 1 203 ? 0.810 16.734 -9.384 1.00 76.56 203 ASN A N 1
ATOM 1738 C CA . ASN A 1 203 ? 0.045 15.509 -9.577 1.00 76.56 203 ASN A CA 1
ATOM 1739 C C . ASN A 1 203 ? -1.315 15.798 -10.205 1.00 76.56 203 ASN A C 1
ATOM 1741 O O . ASN A 1 203 ? -1.632 15.164 -11.203 1.00 76.56 203 ASN A O 1
ATOM 1745 N N . ASN A 1 204 ? -2.052 16.799 -9.724 1.00 76.44 204 ASN A N 1
ATOM 1746 C CA . ASN A 1 204 ? -3.346 17.193 -10.286 1.00 76.44 204 ASN A CA 1
ATOM 1747 C C . ASN A 1 204 ? -3.241 17.654 -11.746 1.00 76.44 204 ASN A C 1
ATOM 1749 O O . ASN A 1 204 ? -4.090 17.308 -12.573 1.00 76.44 204 ASN A O 1
ATOM 1753 N N . ILE A 1 205 ? -2.180 18.387 -12.099 1.00 74.94 205 ILE A N 1
ATOM 1754 C CA . ILE A 1 205 ? -1.908 18.773 -13.492 1.00 74.94 205 ILE A CA 1
ATOM 1755 C C . ILE A 1 205 ? -1.644 17.527 -14.348 1.00 74.94 205 ILE A C 1
ATOM 1757 O O . ILE A 1 205 ? -2.162 17.420 -15.461 1.00 74.94 205 ILE A O 1
ATOM 1761 N N . ASN A 1 206 ? -0.856 16.575 -13.845 1.00 71.44 206 ASN A N 1
ATOM 1762 C CA . ASN A 1 206 ? -0.575 15.326 -14.551 1.00 71.44 206 ASN A CA 1
ATOM 1763 C C . ASN A 1 206 ? -1.834 14.461 -14.704 1.00 71.44 206 ASN A C 1
ATOM 1765 O O . ASN A 1 206 ? -2.137 14.054 -15.821 1.00 71.44 206 ASN A O 1
ATOM 1769 N N . SER A 1 207 ? -2.630 14.295 -13.647 1.00 72.50 207 SER A N 1
ATOM 1770 C CA . SER A 1 207 ? -3.912 13.583 -13.690 1.00 72.50 207 SER A CA 1
ATOM 1771 C C . SER A 1 207 ? -4.874 14.224 -14.691 1.00 72.50 207 SER A C 1
ATOM 1773 O O . SER A 1 207 ? -5.517 13.523 -15.467 1.00 72.50 207 SER A O 1
ATOM 1775 N N . SER A 1 208 ? -4.907 15.559 -14.767 1.00 73.50 208 SER A N 1
ATOM 1776 C CA . SER A 1 208 ? -5.696 16.280 -15.776 1.00 73.50 208 SER A CA 1
ATOM 1777 C C . SER A 1 208 ? -5.241 15.965 -17.206 1.00 73.50 208 SER A C 1
ATOM 1779 O O . SER A 1 208 ? -6.077 15.789 -18.088 1.00 73.50 208 SER A O 1
ATOM 1781 N N . ARG A 1 209 ? -3.927 15.849 -17.454 1.00 69.31 209 ARG A N 1
ATOM 1782 C CA . ARG A 1 209 ? -3.389 15.414 -18.759 1.00 69.31 209 ARG A CA 1
ATOM 1783 C C . ARG A 1 209 ? -3.724 13.961 -19.072 1.00 69.31 209 ARG A C 1
ATOM 1785 O O . ARG A 1 209 ? -3.931 13.623 -20.233 1.00 69.31 209 ARG A O 1
ATOM 1792 N N . ASP A 1 210 ? -3.741 13.108 -18.060 1.00 70.12 210 ASP A N 1
ATOM 1793 C CA . ASP A 1 210 ? -4.011 11.687 -18.227 1.00 70.12 210 ASP A CA 1
ATOM 1794 C C . ASP A 1 210 ? -5.489 11.411 -18.520 1.00 70.12 210 ASP A C 1
ATOM 1796 O O . ASP A 1 210 ? -5.777 10.554 -19.353 1.00 70.12 210 ASP A O 1
ATOM 1800 N N . ILE A 1 211 ? -6.417 12.206 -17.973 1.00 69.56 211 ILE A N 1
ATOM 1801 C CA . ILE A 1 211 ? -7.843 12.173 -18.350 1.00 69.56 211 ILE A CA 1
ATOM 1802 C C . ILE A 1 211 ? -8.013 12.326 -19.870 1.00 69.56 211 ILE A C 1
ATOM 1804 O O . ILE A 1 211 ? -8.741 11.543 -20.475 1.00 69.56 211 ILE A O 1
ATOM 1808 N N . PHE A 1 212 ? -7.283 13.240 -20.519 1.00 65.75 212 PHE A N 1
ATOM 1809 C CA . PHE A 1 212 ? -7.334 13.399 -21.983 1.00 65.75 212 PHE A CA 1
ATOM 1810 C C . PHE A 1 212 ? -6.859 12.168 -22.770 1.00 65.75 212 PHE A C 1
ATOM 1812 O O . PHE A 1 212 ? -7.147 12.064 -23.957 1.00 65.75 212 PHE A O 1
ATOM 1819 N N . LYS A 1 213 ? -6.109 11.252 -22.148 1.00 64.62 213 LYS A N 1
ATOM 1820 C CA . LYS A 1 213 ? -5.676 9.996 -22.779 1.00 64.62 213 LYS A CA 1
ATOM 1821 C C . LYS A 1 213 ? -6.647 8.846 -22.522 1.00 64.62 213 LYS A C 1
ATOM 1823 O O . LYS A 1 213 ? -6.629 7.879 -23.276 1.00 64.62 213 LYS A O 1
ATOM 1828 N N . VAL A 1 214 ? -7.428 8.923 -21.442 1.00 66.44 214 VAL A N 1
ATOM 1829 C CA . VAL A 1 214 ? -8.364 7.869 -21.020 1.00 66.44 214 VAL A CA 1
ATOM 1830 C C . VAL A 1 214 ? -9.749 8.075 -21.628 1.00 66.44 214 VAL A C 1
ATOM 1832 O O . VAL A 1 214 ? -10.468 7.103 -21.803 1.00 66.44 214 VAL A O 1
ATOM 1835 N N . TYR A 1 215 ? -10.128 9.303 -21.977 1.00 66.94 215 TYR A N 1
ATOM 1836 C CA . TYR A 1 215 ? -11.428 9.603 -22.576 1.00 66.94 215 TYR A CA 1
ATOM 1837 C C . TYR A 1 215 ? -11.302 9.933 -24.062 1.00 66.94 215 TYR A C 1
ATOM 1839 O O . TYR A 1 215 ? -10.389 10.652 -24.468 1.00 66.94 215 TYR A O 1
ATOM 1847 N N . ASP A 1 216 ? -12.224 9.412 -24.871 1.00 67.06 216 ASP A N 1
ATOM 1848 C CA . ASP A 1 216 ? -12.308 9.764 -26.288 1.00 67.06 216 ASP A CA 1
ATOM 1849 C C . ASP A 1 216 ? -12.983 11.134 -26.510 1.00 67.06 216 ASP A C 1
ATOM 1851 O O . ASP A 1 216 ? -13.452 11.791 -25.578 1.00 67.06 216 ASP A O 1
ATOM 1855 N N . GLU A 1 217 ? -13.058 11.581 -27.769 1.00 67.56 217 GLU A N 1
ATOM 1856 C CA . GLU A 1 217 ? -13.679 12.864 -28.145 1.00 67.56 217 GLU A CA 1
ATOM 1857 C C . GLU A 1 217 ? -15.170 12.968 -27.769 1.00 67.56 217 GLU A C 1
ATOM 1859 O O . GLU A 1 217 ? -15.726 14.068 -27.746 1.00 67.56 217 GLU A O 1
ATOM 1864 N N . LYS A 1 218 ? -15.829 11.840 -27.475 1.00 69.75 218 LYS A N 1
ATOM 1865 C CA . LYS A 1 218 ? -17.233 11.777 -27.051 1.00 69.75 218 LYS A CA 1
ATOM 1866 C C . LYS A 1 218 ? -17.386 11.747 -25.529 1.00 69.75 218 LYS A C 1
ATOM 1868 O O . LYS A 1 218 ? -18.516 11.787 -25.044 1.00 69.75 218 LYS A O 1
ATOM 1873 N N . GLY A 1 219 ? -16.280 11.720 -24.785 1.00 62.50 219 GLY A N 1
ATOM 1874 C CA . GLY A 1 219 ? -16.280 11.618 -23.330 1.00 62.50 219 GLY A CA 1
ATOM 1875 C C . GLY A 1 219 ? -16.581 10.208 -22.823 1.00 62.50 219 GLY A C 1
ATOM 1876 O O . GLY A 1 219 ? -16.943 10.056 -21.656 1.00 62.50 219 GLY A O 1
ATOM 1877 N N . GLU A 1 220 ? -16.439 9.179 -23.663 1.00 61.25 220 GLU A N 1
ATOM 1878 C CA . GLU A 1 220 ? -16.523 7.785 -23.231 1.00 61.25 220 GLU A CA 1
ATOM 1879 C C . GLU A 1 220 ? -15.161 7.318 -22.700 1.00 61.25 220 GLU A C 1
ATOM 1881 O O . GLU A 1 220 ? -14.107 7.639 -23.253 1.00 61.25 220 GLU A O 1
ATOM 1886 N N . SER A 1 221 ? -15.181 6.577 -21.588 1.00 62.47 221 SER A N 1
ATOM 1887 C CA . SER A 1 221 ? -13.968 6.019 -20.985 1.00 62.47 221 SER A CA 1
ATOM 1888 C C . SER A 1 221 ? -13.418 4.901 -21.869 1.00 62.47 221 SER A C 1
ATOM 1890 O O . SER A 1 221 ? -14.027 3.840 -22.001 1.00 62.47 221 SER A O 1
ATOM 1892 N N . VAL A 1 222 ? -12.234 5.119 -22.430 1.00 63.38 222 VAL A N 1
ATOM 1893 C CA . VAL A 1 222 ? -11.407 4.132 -23.133 1.00 63.38 222 VAL A CA 1
ATOM 1894 C C . VAL A 1 222 ? -10.463 3.477 -22.121 1.00 63.38 222 VAL A C 1
ATOM 1896 O O . VAL A 1 222 ? -9.240 3.448 -22.289 1.00 63.38 222 VAL A O 1
ATOM 1899 N N . PHE A 1 223 ? -11.021 2.995 -21.007 1.00 66.00 223 PHE A N 1
ATOM 1900 C CA . PHE A 1 223 ? -10.229 2.263 -20.029 1.00 66.00 223 PHE A CA 1
ATOM 1901 C C . PHE A 1 223 ? -9.691 0.992 -20.683 1.00 66.00 223 PHE A C 1
ATOM 1903 O O . PHE A 1 223 ? -10.448 0.138 -21.140 1.00 66.00 223 PHE A O 1
ATOM 1910 N N . SER A 1 224 ? -8.369 0.884 -20.735 1.00 79.38 224 SER A N 1
ATOM 1911 C CA . SER A 1 224 ? -7.676 -0.297 -21.219 1.00 79.38 224 SER A CA 1
ATOM 1912 C C . SER A 1 224 ? -6.579 -0.661 -20.228 1.00 79.38 224 SER A C 1
ATOM 1914 O O . SER A 1 224 ? -5.968 0.212 -19.602 1.00 79.38 224 SER A O 1
ATOM 1916 N N . ASN A 1 225 ? -6.262 -1.943 -20.127 1.00 85.31 225 ASN A N 1
ATOM 1917 C CA . ASN A 1 225 ? -5.162 -2.456 -19.317 1.00 85.31 225 ASN A CA 1
ATOM 1918 C C . ASN A 1 225 ? -3.843 -1.776 -19.686 1.00 85.31 225 ASN A C 1
ATOM 1920 O O . ASN A 1 225 ? -3.030 -1.445 -18.824 1.00 85.31 225 ASN A O 1
ATOM 1924 N N . LYS A 1 226 ? -3.667 -1.479 -20.978 1.00 82.19 226 LYS A N 1
ATOM 1925 C CA . LYS A 1 226 ? -2.566 -0.653 -21.477 1.00 82.19 226 LYS A CA 1
ATOM 1926 C C . LYS A 1 226 ? -2.469 0.719 -20.776 1.00 82.19 226 LYS A C 1
ATOM 1928 O O . LYS A 1 226 ? -1.370 1.133 -20.410 1.00 82.19 226 LYS A O 1
ATOM 1933 N N . THR A 1 227 ? -3.589 1.416 -20.587 1.00 81.69 227 THR A N 1
ATOM 1934 C CA . THR A 1 227 ? -3.659 2.720 -19.905 1.00 81.69 227 THR A CA 1
ATOM 1935 C C . THR A 1 227 ? -3.377 2.578 -18.413 1.00 81.69 227 THR A C 1
ATOM 1937 O O . THR A 1 227 ? -2.584 3.350 -17.873 1.00 81.69 227 THR A O 1
ATOM 1940 N N . PHE A 1 228 ? -3.946 1.555 -17.765 1.00 87.50 228 PHE A N 1
ATOM 1941 C CA . PHE A 1 228 ? -3.655 1.251 -16.363 1.00 87.50 228 PHE A CA 1
ATOM 1942 C C . PHE A 1 228 ? -2.149 1.068 -16.140 1.00 87.50 228 PHE A C 1
ATOM 1944 O O . PHE A 1 228 ? -1.554 1.765 -15.319 1.00 87.50 228 PHE A O 1
ATOM 1951 N N . ILE A 1 229 ? -1.514 0.198 -16.932 1.00 88.25 229 ILE A N 1
ATOM 1952 C CA . ILE A 1 229 ? -0.091 -0.126 -16.786 1.00 88.25 229 ILE A CA 1
ATOM 1953 C C . ILE A 1 229 ? 0.788 1.096 -17.015 1.00 88.25 229 ILE A C 1
ATOM 1955 O O . ILE A 1 229 ? 1.690 1.314 -16.221 1.00 88.25 229 ILE A O 1
ATOM 1959 N N . MET A 1 230 ? 0.541 1.887 -18.063 1.00 81.94 230 MET A N 1
ATOM 1960 C CA . MET A 1 230 ? 1.432 2.998 -18.420 1.00 81.94 230 MET A CA 1
ATOM 1961 C C . MET A 1 230 ? 1.260 4.264 -17.580 1.00 81.94 230 MET A C 1
ATOM 1963 O O . MET A 1 230 ? 2.154 5.113 -17.586 1.00 81.94 230 MET A O 1
ATOM 1967 N N . ILE A 1 231 ? 0.104 4.445 -16.940 1.00 80.06 231 ILE A N 1
ATOM 1968 C CA . ILE A 1 231 ? -0.260 5.727 -16.327 1.00 80.06 231 ILE A CA 1
ATOM 1969 C C . ILE A 1 231 ? -0.647 5.566 -14.861 1.00 80.06 231 ILE A C 1
ATOM 1971 O O . ILE A 1 231 ? -0.115 6.276 -14.012 1.00 80.06 231 ILE A O 1
ATOM 1975 N N . GLN A 1 232 ? -1.561 4.646 -14.557 1.00 86.94 232 GLN A N 1
ATOM 1976 C CA . GLN A 1 232 ? -2.180 4.537 -13.230 1.00 86.94 232 GLN A CA 1
ATOM 1977 C C . GLN A 1 232 ? -1.407 3.611 -12.284 1.00 86.94 232 GLN A C 1
ATOM 1979 O O . GLN A 1 232 ? -1.551 3.704 -11.067 1.00 86.94 232 GLN A O 1
ATOM 1984 N N . PHE A 1 233 ? -0.547 2.744 -12.823 1.00 92.38 233 PHE A N 1
ATOM 1985 C CA . PHE A 1 233 ? 0.230 1.787 -12.043 1.00 92.38 233 PHE A CA 1
ATOM 1986 C C . PHE A 1 233 ? 1.064 2.413 -10.905 1.00 92.38 233 PHE A C 1
ATOM 1988 O O . PHE A 1 233 ? 1.063 1.834 -9.822 1.00 92.38 233 PHE A O 1
ATOM 1995 N N . PRO A 1 234 ? 1.771 3.557 -11.068 1.00 93.00 234 PRO A N 1
ATOM 1996 C CA . PRO A 1 234 ? 2.529 4.169 -9.971 1.00 93.00 234 PRO A CA 1
ATOM 1997 C C . PRO A 1 234 ? 1.673 4.503 -8.743 1.00 93.00 234 PRO A C 1
ATOM 1999 O O . PRO A 1 234 ? 2.078 4.214 -7.621 1.00 93.00 234 PRO A O 1
ATOM 2002 N N . GLU A 1 235 ? 0.492 5.080 -8.967 1.00 92.00 235 GLU A N 1
ATOM 2003 C CA . GLU A 1 235 ? -0.451 5.457 -7.909 1.00 92.00 235 GLU A CA 1
ATOM 2004 C C . GLU A 1 235 ? -1.087 4.217 -7.278 1.00 92.00 235 GLU A C 1
ATOM 2006 O O . GLU A 1 235 ? -1.080 4.066 -6.057 1.00 92.00 235 GLU A O 1
ATOM 2011 N N . ALA A 1 236 ? -1.531 3.272 -8.115 1.00 93.25 236 ALA A N 1
ATOM 2012 C CA . ALA A 1 236 ? -2.069 1.997 -7.660 1.00 93.25 236 ALA A CA 1
ATOM 2013 C C . ALA A 1 236 ? -1.053 1.237 -6.790 1.00 93.25 236 ALA A C 1
ATOM 2015 O O . ALA A 1 236 ? -1.390 0.787 -5.699 1.00 93.25 236 ALA A O 1
ATOM 2016 N N . TYR A 1 237 ? 0.210 1.162 -7.215 1.00 95.25 237 TYR A N 1
ATOM 2017 C CA . TYR A 1 237 ? 1.273 0.526 -6.441 1.00 95.25 237 TYR A CA 1
ATOM 2018 C C . TYR A 1 237 ? 1.483 1.192 -5.079 1.00 95.25 237 TYR A C 1
ATOM 2020 O O . TYR A 1 237 ? 1.608 0.478 -4.088 1.00 95.25 237 TYR A O 1
ATOM 2028 N N . LEU A 1 238 ? 1.515 2.530 -5.007 1.00 92.94 238 LEU A N 1
ATOM 2029 C CA . LEU A 1 238 ? 1.662 3.222 -3.723 1.00 92.94 238 LEU A CA 1
ATOM 2030 C C . LEU A 1 238 ? 0.475 2.981 -2.797 1.00 92.94 238 LEU A C 1
ATOM 2032 O O . LEU A 1 238 ? 0.686 2.807 -1.606 1.00 92.94 238 LEU A O 1
ATOM 2036 N N . SER A 1 239 ? -0.747 2.926 -3.328 1.00 90.44 239 SER A N 1
ATOM 2037 C CA . SER A 1 239 ? -1.915 2.615 -2.498 1.00 90.44 239 SER A CA 1
ATOM 2038 C C . SER A 1 239 ? -1.872 1.189 -1.937 1.00 90.44 239 SER A C 1
ATOM 2040 O O . SER A 1 239 ? -2.228 0.965 -0.785 1.00 90.44 239 SER A O 1
ATOM 2042 N N . GLU A 1 240 ? -1.385 0.223 -2.721 1.00 91.31 240 GLU A N 1
ATOM 2043 C CA . GLU A 1 240 ? -1.336 -1.181 -2.307 1.00 91.31 240 GLU A CA 1
ATOM 2044 C C . GLU A 1 240 ? -0.141 -1.473 -1.390 1.00 91.31 240 GLU A C 1
ATOM 2046 O O . GLU A 1 240 ? -0.258 -2.260 -0.453 1.00 91.31 240 GLU A O 1
ATOM 2051 N N . ILE A 1 241 ? 1.014 -0.826 -1.594 1.00 91.50 241 ILE A N 1
ATOM 2052 C CA . ILE A 1 241 ? 2.217 -1.110 -0.795 1.00 91.50 241 ILE A CA 1
ATOM 2053 C C . ILE A 1 241 ? 2.017 -0.814 0.700 1.00 91.50 241 ILE A C 1
ATOM 2055 O O . ILE A 1 241 ? 2.697 -1.403 1.540 1.00 91.50 241 ILE A O 1
ATOM 2059 N N . GLU A 1 242 ? 1.056 0.042 1.052 1.00 88.44 242 GLU A N 1
ATOM 2060 C CA . GLU A 1 242 ? 0.679 0.314 2.439 1.00 88.44 242 GLU A CA 1
ATOM 2061 C C . GLU A 1 242 ? 0.145 -0.921 3.188 1.00 88.44 242 GLU A C 1
ATOM 2063 O O . GLU A 1 242 ? 0.212 -0.971 4.423 1.00 88.44 242 GLU A O 1
ATOM 2068 N N . GLU A 1 243 ? -0.343 -1.949 2.482 1.00 88.25 243 GLU A N 1
ATOM 2069 C CA . GLU A 1 243 ? -0.723 -3.220 3.112 1.00 88.25 243 GLU A CA 1
ATOM 2070 C C . GLU A 1 243 ? 0.497 -3.992 3.657 1.00 88.25 243 GLU A C 1
ATOM 2072 O O . GLU A 1 243 ? 0.342 -4.862 4.516 1.00 88.25 243 GLU A O 1
ATOM 2077 N N . LEU A 1 244 ? 1.729 -3.665 3.234 1.00 88.75 244 LEU A N 1
ATOM 2078 C CA . LEU A 1 244 ? 2.946 -4.244 3.824 1.00 88.75 244 LEU A CA 1
ATOM 2079 C C . LEU A 1 244 ? 3.212 -3.745 5.241 1.00 88.75 244 LEU A C 1
ATOM 2081 O O . LEU A 1 244 ? 3.940 -4.392 5.998 1.00 88.75 244 LEU A O 1
ATOM 2085 N N . ILE A 1 245 ? 2.646 -2.594 5.591 1.00 87.69 245 ILE A N 1
ATOM 2086 C CA . ILE A 1 245 ? 2.912 -1.927 6.854 1.00 87.69 245 ILE A CA 1
ATOM 2087 C C . ILE A 1 245 ? 2.186 -2.681 7.988 1.00 87.69 245 ILE A C 1
ATOM 2089 O O . ILE A 1 245 ? 2.789 -3.080 8.982 1.00 87.69 245 ILE A O 1
ATOM 2093 N N . TRP A 1 246 ? 0.900 -2.999 7.802 1.00 80.44 246 TRP A N 1
ATOM 2094 C CA . TRP A 1 246 ? 0.114 -3.774 8.769 1.00 80.44 246 TRP A CA 1
ATOM 2095 C C . TRP A 1 246 ? -0.794 -4.797 8.086 1.00 80.44 246 TRP A C 1
ATOM 2097 O O . TRP A 1 246 ? -1.400 -4.480 7.062 1.00 80.44 246 TRP A O 1
ATOM 2107 N N . PRO A 1 247 ? -0.985 -5.987 8.689 1.00 76.69 247 PRO A N 1
ATOM 2108 C CA . PRO A 1 247 ? -1.990 -6.926 8.214 1.00 76.69 247 PRO A CA 1
ATOM 2109 C C . PRO A 1 247 ? -3.391 -6.310 8.300 1.00 76.69 247 PRO A C 1
ATOM 2111 O O . PRO A 1 247 ? -3.652 -5.419 9.118 1.00 76.69 247 PRO A O 1
ATOM 2114 N N . LYS A 1 248 ? -4.318 -6.834 7.490 1.00 79.06 248 LYS A N 1
ATOM 2115 C CA . LYS A 1 248 ? -5.730 -6.435 7.542 1.00 79.06 248 LYS A CA 1
ATOM 2116 C C . LYS A 1 248 ? -6.254 -6.620 8.963 1.00 79.06 248 LYS A C 1
ATOM 2118 O O . LYS A 1 248 ? -6.280 -7.733 9.489 1.00 79.06 248 LYS A O 1
ATOM 2123 N N . TRP A 1 249 ? -6.647 -5.513 9.578 1.00 81.88 249 TRP A N 1
ATOM 2124 C CA . TRP A 1 249 ? -7.226 -5.483 10.912 1.00 81.88 249 TRP A CA 1
ATOM 2125 C C . TRP A 1 249 ? -8.698 -5.117 10.821 1.00 81.88 249 TRP A C 1
ATOM 2127 O O . TRP A 1 249 ? -9.152 -4.497 9.861 1.00 81.88 249 TRP A O 1
ATOM 2137 N N . TYR A 1 250 ? -9.449 -5.531 11.831 1.00 86.50 250 TYR A N 1
ATOM 2138 C CA . TYR A 1 250 ? -10.869 -5.255 11.929 1.00 86.50 250 TYR A CA 1
ATOM 2139 C C . TYR A 1 250 ? -11.165 -4.795 13.347 1.00 86.50 250 TYR A C 1
ATOM 2141 O O . TYR A 1 250 ? -10.603 -5.334 14.303 1.00 86.50 250 TYR A O 1
ATOM 2149 N N . ALA A 1 251 ? -12.048 -3.815 13.497 1.00 88.19 251 ALA A N 1
ATOM 2150 C CA . ALA A 1 251 ? -12.405 -3.279 14.801 1.00 88.19 251 ALA A CA 1
ATOM 2151 C C . ALA A 1 251 ? -13.909 -3.112 14.980 1.00 88.19 251 ALA A C 1
ATOM 2153 O O . ALA A 1 251 ? -14.687 -2.948 14.038 1.00 88.19 251 ALA A O 1
ATOM 2154 N N . ALA A 1 252 ? -14.315 -3.149 16.243 1.00 88.75 252 ALA A N 1
ATOM 2155 C CA . ALA A 1 252 ? -15.642 -2.770 16.680 1.00 88.75 252 ALA A CA 1
ATOM 2156 C C . ALA A 1 252 ? -15.500 -1.619 17.676 1.00 88.75 252 ALA A C 1
ATOM 2158 O O . ALA A 1 252 ? -14.967 -1.799 18.769 1.00 88.75 252 ALA A O 1
ATOM 2159 N N . CYS A 1 253 ? -15.978 -0.440 17.286 1.00 86.38 253 CYS A N 1
ATOM 2160 C CA . CYS A 1 253 ? -15.887 0.756 18.115 1.00 86.38 253 CYS A CA 1
ATOM 2161 C C . CYS A 1 253 ? -17.106 0.884 19.033 1.00 86.38 253 CYS A C 1
ATOM 2163 O O . CYS A 1 253 ? -18.235 0.536 18.663 1.00 86.38 253 CYS A O 1
ATOM 2165 N N . PHE A 1 254 ? -16.862 1.394 20.239 1.00 88.38 254 PHE A N 1
ATOM 2166 C CA . PHE A 1 254 ? -17.856 1.585 21.290 1.00 88.38 254 PHE A CA 1
ATOM 2167 C C . PHE A 1 254 ? -17.731 2.990 21.874 1.00 88.38 254 PHE A C 1
ATOM 2169 O O . PHE A 1 254 ? -16.651 3.572 21.894 1.00 88.38 254 PHE A O 1
ATOM 2176 N N . THR A 1 255 ? -18.830 3.518 22.405 1.00 87.69 255 THR A N 1
ATOM 2177 C CA . THR A 1 255 ? -18.858 4.811 23.088 1.00 87.69 255 THR A CA 1
ATOM 2178 C C . THR A 1 255 ? -19.138 4.639 24.580 1.00 87.69 255 THR A C 1
ATOM 2180 O O . THR A 1 255 ? -19.882 3.752 25.014 1.00 87.69 255 THR A O 1
ATOM 2183 N N . ASN A 1 256 ? -18.572 5.536 25.390 1.00 85.75 256 ASN A N 1
ATOM 2184 C CA . ASN A 1 256 ? -18.836 5.578 26.832 1.00 85.75 256 ASN A CA 1
ATOM 2185 C C . ASN A 1 256 ? -20.233 6.122 27.157 1.00 85.75 256 ASN A C 1
ATOM 2187 O O . ASN A 1 256 ? -20.802 5.792 28.196 1.00 85.75 256 ASN A O 1
ATOM 2191 N N . GLN A 1 257 ? -20.788 6.957 26.279 1.00 84.50 257 GLN A N 1
ATOM 2192 C CA . GLN A 1 257 ? -22.074 7.623 26.463 1.00 84.50 257 GLN A CA 1
ATOM 2193 C C . GLN A 1 257 ? -22.932 7.489 25.203 1.00 84.50 257 GLN A C 1
ATOM 2195 O O . GLN A 1 257 ? -22.414 7.434 24.087 1.00 84.50 257 GLN A O 1
ATOM 2200 N N . CYS A 1 258 ? -24.251 7.459 25.392 1.00 86.50 258 CYS A N 1
ATOM 2201 C CA . CYS A 1 258 ? -25.243 7.378 24.318 1.00 86.50 258 CYS A CA 1
ATOM 2202 C C . CYS A 1 258 ? -26.177 8.600 24.255 1.00 86.50 258 CYS A C 1
ATOM 2204 O O . CYS A 1 258 ? -27.166 8.582 23.532 1.00 86.50 258 CYS A O 1
ATOM 2206 N N . THR A 1 259 ? -25.899 9.655 25.022 1.00 86.31 259 THR A N 1
ATOM 2207 C CA . THR A 1 259 ? -26.781 10.828 25.159 1.00 86.31 259 THR A CA 1
ATOM 2208 C C . THR A 1 259 ? -26.460 11.960 24.184 1.00 86.31 259 THR A C 1
ATOM 2210 O O . THR A 1 259 ? -27.264 12.874 24.027 1.00 86.31 259 THR A O 1
ATOM 2213 N N . SER A 1 260 ? -25.301 11.921 23.523 1.00 84.31 260 SER A N 1
ATOM 2214 C CA . SER A 1 260 ? -24.882 12.954 22.572 1.00 84.31 260 SER A CA 1
ATOM 2215 C C . SER A 1 260 ? -25.729 12.916 21.300 1.00 84.31 260 SER A C 1
ATOM 2217 O O . SER A 1 260 ? -25.739 11.911 20.587 1.00 84.31 260 SER A O 1
ATOM 2219 N N . LEU A 1 261 ? -26.401 14.028 20.986 1.00 83.06 261 LEU A N 1
ATOM 2220 C CA . LEU A 1 261 ? -27.181 14.181 19.753 1.00 83.06 261 LEU A CA 1
ATOM 2221 C C . LEU A 1 261 ? -26.308 14.020 18.504 1.00 83.06 261 LEU A C 1
ATOM 2223 O O . LEU A 1 261 ? -26.733 13.368 17.554 1.00 83.06 261 LEU A O 1
ATOM 2227 N N . SER A 1 262 ? -25.073 14.528 18.531 1.00 83.75 262 SER A N 1
ATOM 2228 C CA . SER A 1 262 ? -24.128 14.387 17.418 1.00 83.75 262 SER A CA 1
ATOM 2229 C C . SER A 1 262 ? -23.813 12.918 17.127 1.00 83.75 262 SER A C 1
ATOM 2231 O O . SER A 1 262 ? -23.800 12.509 15.971 1.00 83.75 262 SER A O 1
ATOM 2233 N N . SER A 1 263 ? -23.646 12.088 18.164 1.00 82.94 263 SER A N 1
ATOM 2234 C CA . SER A 1 263 ? -23.413 10.647 17.992 1.00 82.94 263 SER A CA 1
ATOM 2235 C C . SER A 1 263 ? -24.620 9.929 17.383 1.00 82.94 263 SER A C 1
ATOM 2237 O O . SER A 1 263 ? -24.445 9.016 16.582 1.00 82.94 263 SER A O 1
ATOM 2239 N N . TRP A 1 264 ? -25.845 10.348 17.711 1.00 85.69 264 TRP A N 1
ATOM 2240 C CA . TRP A 1 264 ? -27.054 9.814 17.075 1.00 85.69 264 TRP A CA 1
ATOM 2241 C C . TRP A 1 264 ? -27.211 10.253 15.614 1.00 85.69 264 TRP A C 1
ATOM 2243 O O . TRP A 1 264 ? -27.724 9.477 14.806 1.00 85.69 264 TRP A O 1
ATOM 2253 N N . GLY A 1 265 ? -26.748 11.456 15.270 1.00 84.06 265 GLY A N 1
ATOM 2254 C CA . GLY A 1 265 ? -26.654 11.920 13.888 1.00 84.06 265 GLY A CA 1
ATOM 2255 C C . GLY A 1 265 ? -25.684 11.060 13.076 1.00 84.06 265 GLY A C 1
ATOM 2256 O O . GLY A 1 265 ? -26.097 10.395 12.127 1.00 84.06 265 GLY A O 1
ATOM 2257 N N . THR A 1 266 ? -24.417 11.012 13.501 1.00 82.12 266 THR A N 1
ATOM 2258 C CA . THR A 1 266 ? -23.328 10.345 12.767 1.00 82.12 266 THR A CA 1
ATOM 2259 C C . THR A 1 266 ? -23.423 8.818 12.818 1.00 82.12 266 THR A C 1
ATOM 2261 O O . THR A 1 266 ? -23.408 8.152 11.785 1.00 82.12 266 THR A O 1
ATOM 2264 N N . TYR A 1 267 ? -23.551 8.238 14.014 1.00 83.50 267 TYR A N 1
ATOM 2265 C CA . TYR A 1 267 ? -23.464 6.787 14.229 1.00 83.50 267 TYR A CA 1
ATOM 2266 C C . TYR A 1 267 ? -24.834 6.112 14.354 1.00 83.50 267 TYR A C 1
ATOM 2268 O O . TYR A 1 267 ? -24.987 4.933 14.036 1.00 83.50 267 TYR A O 1
ATOM 2276 N N . GLY A 1 268 ? -25.849 6.858 14.793 1.00 82.69 268 GLY A N 1
ATOM 2277 C CA . GLY A 1 268 ? -27.226 6.390 14.973 1.00 82.69 268 GLY A CA 1
ATOM 2278 C C . GLY A 1 268 ? -28.098 6.465 13.718 1.00 82.69 268 GLY A C 1
ATOM 2279 O O . GLY A 1 268 ? -29.312 6.598 13.846 1.00 82.69 268 GLY A O 1
ATOM 2280 N N . ASP A 1 269 ? -27.513 6.400 12.518 1.00 87.75 269 ASP A N 1
ATOM 2281 C CA . ASP A 1 269 ? -28.229 6.436 11.231 1.00 87.75 269 ASP A CA 1
ATOM 2282 C C . ASP A 1 269 ? -29.146 7.660 11.046 1.00 87.75 269 ASP A C 1
ATOM 2284 O O . ASP A 1 269 ? -30.301 7.543 10.624 1.00 87.75 269 ASP A O 1
ATOM 2288 N N . ASN A 1 270 ? -28.650 8.854 11.388 1.00 88.88 270 ASN A N 1
ATOM 2289 C CA . ASN A 1 270 ? -29.456 10.074 11.454 1.00 88.88 270 ASN A CA 1
ATOM 2290 C C . ASN A 1 270 ? -30.684 9.897 12.369 1.00 88.88 270 ASN A C 1
ATOM 2292 O O . ASN A 1 270 ? -31.818 10.114 11.944 1.00 88.88 270 ASN A O 1
ATOM 2296 N N . HIS A 1 271 ? -30.454 9.465 13.613 1.00 88.94 271 HIS A N 1
ATOM 2297 C CA . HIS A 1 271 ? -31.474 9.226 14.648 1.00 88.94 271 HIS A CA 1
ATOM 2298 C C . HIS A 1 271 ? -32.488 8.096 14.369 1.00 88.94 271 HIS A C 1
ATOM 2300 O O . HIS A 1 271 ? -33.464 7.966 15.105 1.00 88.94 271 HIS A O 1
ATOM 2306 N N . ARG A 1 272 ? -32.276 7.263 13.342 1.00 90.56 272 ARG A N 1
ATOM 2307 C CA . ARG A 1 272 ? -33.162 6.128 12.996 1.00 90.56 272 ARG A CA 1
ATOM 2308 C C . ARG A 1 272 ? -32.655 4.771 13.486 1.00 90.56 272 ARG A C 1
ATOM 2310 O O . ARG A 1 272 ? -33.378 3.781 13.423 1.00 90.56 272 ARG A O 1
ATOM 2317 N N . GLY A 1 273 ? -31.403 4.719 13.925 1.00 90.50 273 GLY A N 1
ATOM 2318 C CA . GLY A 1 273 ? -30.754 3.515 14.419 1.00 90.50 273 GLY A CA 1
ATOM 2319 C C . GLY A 1 273 ? -31.132 3.173 15.858 1.00 90.50 273 GLY A C 1
ATOM 2320 O O . GLY A 1 273 ? -32.028 3.753 16.466 1.00 90.50 273 GLY A O 1
ATOM 2321 N N . VAL A 1 274 ? -30.395 2.221 16.419 1.00 91.50 274 VAL A N 1
ATOM 2322 C CA . VAL A 1 274 ? -30.547 1.741 17.794 1.00 91.50 274 VAL A CA 1
ATOM 2323 C C . VAL A 1 274 ? -29.199 1.833 18.504 1.00 91.50 274 VAL A C 1
ATOM 2325 O O . VAL A 1 274 ? -28.141 1.677 17.891 1.00 91.50 274 VAL A O 1
ATOM 2328 N N . CYS A 1 275 ? -29.232 2.078 19.812 1.00 91.75 275 CYS A N 1
ATOM 2329 C CA . CYS A 1 275 ? -28.054 2.038 20.668 1.00 91.75 275 CYS A CA 1
ATOM 2330 C C . CYS A 1 275 ? -28.116 0.801 21.571 1.00 91.75 275 CYS A C 1
ATOM 2332 O O . CYS A 1 275 ? -28.998 0.686 22.423 1.00 91.75 275 CYS A O 1
ATOM 2334 N N . LEU A 1 276 ? -27.181 -0.127 21.380 1.00 91.56 276 LEU A N 1
ATOM 2335 C CA . LEU A 1 276 ? -27.055 -1.343 22.176 1.00 91.56 276 LEU A CA 1
ATOM 2336 C C . LEU A 1 276 ? -26.153 -1.095 23.387 1.00 91.56 276 LEU A C 1
ATOM 2338 O O . LEU A 1 276 ? -25.140 -0.397 23.290 1.00 91.56 276 LEU A O 1
ATOM 2342 N N . LYS A 1 277 ? -26.500 -1.695 24.530 1.00 92.44 277 LYS A N 1
ATOM 2343 C CA . LYS A 1 277 ? -25.723 -1.610 25.771 1.00 92.44 277 LYS A CA 1
ATOM 2344 C C . LYS A 1 277 ? -25.030 -2.940 26.051 1.00 92.44 277 LYS A C 1
ATOM 2346 O O . LYS A 1 277 ? -25.691 -3.951 26.258 1.00 92.44 277 LYS A O 1
ATOM 2351 N N . PHE A 1 278 ? -23.705 -2.904 26.134 1.00 89.94 278 PHE A N 1
ATOM 2352 C CA . PHE A 1 278 ? -22.859 -4.065 26.396 1.00 89.94 278 PHE A CA 1
ATOM 2353 C C . PHE A 1 278 ? -22.361 -4.061 27.838 1.00 89.94 278 PHE A C 1
ATOM 2355 O O . PHE A 1 278 ? -21.901 -3.032 28.357 1.00 89.94 278 PHE A O 1
ATOM 2362 N N . LYS A 1 279 ? -22.442 -5.234 28.471 1.00 90.00 279 LYS A N 1
ATOM 2363 C CA . LYS A 1 279 ? -21.895 -5.495 29.802 1.00 90.00 279 LYS A CA 1
ATOM 2364 C C . LYS A 1 279 ? -20.417 -5.859 29.668 1.00 90.00 279 LYS A C 1
ATOM 2366 O O . LYS A 1 279 ? -20.095 -6.869 29.055 1.00 90.00 279 LYS A O 1
ATOM 2371 N N . THR A 1 280 ? -19.544 -5.043 30.247 1.00 89.62 280 THR A N 1
ATOM 2372 C CA . THR A 1 280 ? -18.089 -5.243 30.229 1.00 89.62 280 THR A CA 1
ATOM 2373 C C . THR A 1 280 ? -17.596 -5.776 31.573 1.00 89.62 280 THR A C 1
ATOM 2375 O O . THR A 1 280 ? -18.266 -5.635 32.601 1.00 89.62 280 THR A O 1
ATOM 2378 N N . LYS A 1 281 ? -16.432 -6.430 31.563 1.00 89.38 281 LYS A N 1
ATOM 2379 C CA . LYS A 1 281 ? -15.701 -6.851 32.763 1.00 89.38 281 LYS A CA 1
ATOM 2380 C C . LYS A 1 281 ? -14.528 -5.908 32.977 1.00 89.38 281 LYS A C 1
ATOM 2382 O O . LYS A 1 281 ? -13.750 -5.686 32.057 1.00 89.38 281 LYS A O 1
ATOM 2387 N N . TYR A 1 282 ? -14.380 -5.376 34.181 1.00 85.50 282 TYR A N 1
ATOM 2388 C CA . TYR A 1 282 ? -13.217 -4.572 34.541 1.00 85.50 282 TYR A CA 1
ATOM 2389 C C . TYR A 1 282 ? -12.200 -5.454 35.263 1.00 85.50 282 TYR A C 1
ATOM 2391 O O . TYR A 1 282 ? -12.563 -6.145 36.217 1.00 85.50 282 TYR A O 1
ATOM 2399 N N . LYS A 1 283 ? -10.945 -5.452 34.807 1.00 83.00 283 LYS A N 1
ATOM 2400 C CA . LYS A 1 283 ? -9.837 -6.111 35.511 1.00 83.00 283 LYS A CA 1
ATOM 2401 C C . LYS A 1 283 ? -8.967 -5.039 36.157 1.00 83.00 283 LYS A C 1
ATOM 2403 O O . LYS A 1 283 ? -8.410 -4.199 35.452 1.00 83.00 283 LYS A O 1
ATOM 2408 N N . GLU A 1 284 ? -8.856 -5.072 37.485 1.00 75.88 284 GLU A N 1
ATOM 2409 C CA . GLU A 1 284 ? -8.096 -4.068 38.244 1.00 75.88 284 GLU A CA 1
ATOM 2410 C C . GLU A 1 284 ? -6.595 -4.089 37.927 1.00 75.88 284 GLU A C 1
ATOM 2412 O O . GLU A 1 284 ? -5.987 -3.023 37.853 1.00 75.88 284 GLU A O 1
ATOM 2417 N N . GLU A 1 285 ? -6.021 -5.269 37.670 1.00 76.62 285 GLU A N 1
ATOM 2418 C CA . GLU A 1 285 ? -4.596 -5.445 37.340 1.00 76.62 285 GLU A CA 1
ATOM 2419 C C . GLU A 1 285 ? -4.189 -4.666 36.077 1.00 76.62 285 GLU A C 1
ATOM 2421 O O . GLU A 1 285 ? -3.181 -3.963 36.079 1.00 76.62 285 GLU A O 1
ATOM 2426 N N . ASP A 1 286 ? -5.022 -4.710 35.032 1.00 72.69 286 ASP A N 1
ATOM 2427 C CA . ASP A 1 286 ? -4.772 -4.048 33.744 1.00 72.69 286 ASP A CA 1
ATOM 2428 C C . ASP A 1 286 ? -5.381 -2.641 33.647 1.00 72.69 286 ASP A C 1
ATOM 2430 O O . ASP A 1 286 ? -5.236 -1.973 32.616 1.00 72.69 286 ASP A O 1
ATOM 2434 N N . LYS A 1 287 ? -6.129 -2.204 34.673 1.00 79.75 287 LYS A N 1
ATOM 2435 C CA . LYS A 1 287 ? -6.943 -0.971 34.674 1.00 79.75 287 LYS A CA 1
ATOM 2436 C C . LYS A 1 287 ? -7.747 -0.778 33.380 1.00 79.75 287 LYS A C 1
ATOM 2438 O O . LYS A 1 287 ? -7.830 0.325 32.842 1.00 79.75 287 LYS A O 1
ATOM 2443 N N . SER A 1 288 ? -8.288 -1.871 32.844 1.00 82.12 288 SER A N 1
ATOM 2444 C CA . SER A 1 288 ? -8.890 -1.911 31.508 1.00 82.12 288 SER A CA 1
ATOM 2445 C C . SER A 1 288 ? -10.216 -2.668 31.514 1.00 82.12 288 SER A C 1
ATOM 2447 O O . SER A 1 288 ? -10.423 -3.594 32.304 1.00 82.12 288 SER A O 1
ATOM 2449 N N . GLU A 1 289 ? -11.118 -2.270 30.617 1.00 86.88 289 GLU A N 1
ATOM 2450 C CA . GLU A 1 289 ? -12.364 -2.991 30.366 1.00 86.88 289 GLU A CA 1
ATOM 2451 C C . GLU A 1 289 ? -12.158 -4.091 29.322 1.00 86.88 289 GLU A C 1
ATOM 2453 O O . GLU A 1 289 ? -11.366 -3.954 28.393 1.00 86.88 289 GLU A O 1
ATOM 2458 N N . PHE A 1 290 ? -12.900 -5.182 29.473 1.00 89.25 290 PHE A N 1
ATOM 2459 C CA . PHE A 1 290 ? -12.860 -6.344 28.600 1.00 89.25 290 PHE A CA 1
ATOM 2460 C C . PHE A 1 290 ? -14.272 -6.764 28.203 1.00 89.25 290 PHE A C 1
ATOM 2462 O O . PHE A 1 290 ? -15.234 -6.586 28.963 1.00 89.25 290 PHE A O 1
ATOM 2469 N N . LEU A 1 291 ? -14.374 -7.356 27.020 1.00 89.56 291 LEU A N 1
ATOM 2470 C CA . LEU A 1 291 ? -15.579 -7.981 26.505 1.00 89.56 291 LEU A CA 1
ATOM 2471 C C . LEU A 1 291 ? -15.275 -9.441 26.171 1.00 89.56 291 LEU A C 1
ATOM 2473 O O . LEU A 1 291 ? -14.345 -9.730 25.421 1.00 89.56 291 LEU A O 1
ATOM 2477 N N . ASP A 1 292 ? -16.060 -10.352 26.735 1.00 87.62 292 ASP A N 1
ATOM 2478 C CA . ASP A 1 292 ? -15.947 -11.768 26.406 1.00 87.62 292 ASP A CA 1
ATOM 2479 C C . ASP A 1 292 ? -16.698 -12.020 25.103 1.00 87.62 292 ASP A C 1
ATOM 2481 O O . ASP A 1 292 ? -17.893 -11.728 25.017 1.00 87.62 292 ASP A O 1
ATOM 2485 N N . LEU A 1 293 ? -16.007 -12.565 24.108 1.00 86.06 293 LEU A N 1
ATOM 2486 C CA . LEU A 1 293 ? -16.602 -12.934 22.830 1.00 86.06 293 LEU A CA 1
ATOM 2487 C C . LEU A 1 293 ? -16.260 -14.382 22.510 1.00 86.06 293 LEU A C 1
ATOM 2489 O O . LEU A 1 293 ? -15.149 -14.847 22.766 1.00 86.06 293 LEU A O 1
ATOM 2493 N N . THR A 1 294 ? -17.222 -15.095 21.937 1.00 84.62 294 THR A N 1
ATOM 2494 C CA . THR A 1 294 ? -16.979 -16.413 21.358 1.00 84.62 294 THR A CA 1
ATOM 2495 C C . THR A 1 294 ? -16.506 -16.221 19.924 1.00 84.62 294 THR A C 1
ATOM 2497 O O . THR A 1 294 ? -17.189 -15.589 19.123 1.00 84.62 294 THR A O 1
ATOM 2500 N N . GLY A 1 295 ? -15.331 -16.743 19.595 1.00 80.94 295 GLY A N 1
ATOM 2501 C CA . GLY A 1 295 ? -14.719 -16.560 18.287 1.00 80.94 295 GLY A CA 1
ATOM 2502 C C . GLY A 1 295 ? -13.709 -17.647 17.955 1.00 80.94 295 GLY A C 1
ATOM 2503 O O . GLY A 1 295 ? -13.512 -18.607 18.703 1.00 80.94 295 GLY A O 1
ATOM 2504 N N . VAL A 1 296 ? -13.069 -17.506 16.797 1.00 76.50 296 VAL A N 1
ATOM 2505 C CA . VAL A 1 296 ? -11.998 -18.410 16.373 1.00 76.50 296 VAL A CA 1
ATOM 2506 C C . VAL A 1 296 ? -10.729 -18.073 17.152 1.00 76.50 296 VAL A C 1
ATOM 2508 O O . VAL A 1 296 ? -10.097 -17.055 16.897 1.00 76.50 296 VAL A O 1
ATOM 2511 N N . ILE A 1 297 ? -10.338 -18.950 18.077 1.00 75.31 297 ILE A N 1
ATOM 2512 C CA . ILE A 1 297 ? -9.115 -18.793 18.885 1.00 75.31 297 ILE A CA 1
ATOM 2513 C C . ILE A 1 297 ? -7.896 -19.312 18.117 1.00 75.31 297 ILE A C 1
ATOM 2515 O O . ILE A 1 297 ? -6.781 -18.813 18.254 1.00 75.31 297 ILE A O 1
ATOM 2519 N N . LYS A 1 298 ? -8.096 -20.340 17.287 1.00 71.12 298 LYS A N 1
ATOM 2520 C CA . LYS A 1 298 ? -7.032 -20.926 16.475 1.00 71.12 298 LYS A CA 1
ATOM 2521 C C . LYS A 1 298 ? -7.552 -21.230 15.086 1.00 71.12 298 LYS A C 1
ATOM 2523 O O . LYS A 1 298 ? -8.489 -22.012 14.932 1.00 71.12 298 LYS A O 1
ATOM 2528 N N . ASN A 1 299 ? -6.896 -20.645 14.091 1.00 59.56 299 ASN A N 1
ATOM 2529 C CA . ASN A 1 299 ? -7.158 -20.928 12.691 1.00 59.56 299 ASN A CA 1
ATOM 2530 C C . ASN A 1 299 ? -5.967 -21.707 12.112 1.00 59.56 299 ASN A C 1
ATOM 2532 O O . ASN A 1 299 ? -4.838 -21.222 12.106 1.00 59.56 299 ASN A O 1
ATOM 2536 N N . GLY A 1 300 ? -6.204 -22.958 11.720 1.00 66.81 300 GLY A N 1
ATOM 2537 C CA . GLY A 1 300 ? -5.206 -23.909 11.223 1.00 66.81 300 GLY A CA 1
ATOM 2538 C C . GLY A 1 300 ? -5.911 -25.065 10.512 1.00 66.81 300 GLY A C 1
ATOM 2539 O O . GLY A 1 300 ? -6.997 -24.868 9.985 1.00 66.81 300 GLY A O 1
ATOM 2540 N N . ALA A 1 301 ? -5.354 -26.282 10.533 1.00 63.69 301 ALA A N 1
ATOM 2541 C CA . ALA A 1 301 ? -6.009 -27.446 9.911 1.00 63.69 301 ALA A CA 1
ATOM 2542 C C . ALA A 1 301 ? -7.413 -27.742 10.485 1.00 63.69 301 ALA A C 1
ATOM 2544 O O . ALA A 1 301 ? -8.273 -28.223 9.759 1.00 63.69 301 ALA A O 1
ATOM 2545 N N . ASN A 1 302 ? -7.643 -27.404 11.761 1.00 68.12 302 ASN A N 1
ATOM 2546 C CA . ASN A 1 302 ? -8.958 -27.392 12.397 1.00 68.12 302 ASN A CA 1
ATOM 2547 C C . ASN A 1 302 ? -9.190 -26.019 13.041 1.00 68.12 302 ASN A C 1
ATOM 2549 O O . ASN A 1 302 ? -8.366 -25.566 13.842 1.00 68.12 302 ASN A O 1
ATOM 2553 N N . THR A 1 303 ? -10.313 -25.383 12.714 1.00 75.44 303 THR A N 1
ATOM 2554 C CA . THR A 1 303 ? -10.769 -24.141 13.346 1.00 75.44 303 THR A CA 1
ATOM 2555 C C . THR A 1 303 ? -11.277 -24.446 14.753 1.00 75.44 303 THR A C 1
ATOM 2557 O O . THR A 1 303 ? -12.206 -25.233 14.925 1.00 75.44 303 THR A O 1
ATOM 2560 N N . VAL A 1 304 ? -10.664 -23.840 15.770 1.00 79.94 304 VAL A N 1
ATOM 2561 C CA . VAL A 1 304 ? -11.112 -23.968 17.164 1.00 79.94 304 VAL A CA 1
ATOM 2562 C C . VAL A 1 304 ? -11.905 -22.725 17.535 1.00 79.94 304 VAL A C 1
ATOM 2564 O O . VAL A 1 304 ? -11.357 -21.622 17.541 1.00 79.94 304 VAL A O 1
ATOM 2567 N N . ILE A 1 305 ? -13.182 -22.924 17.858 1.00 82.19 305 ILE A N 1
ATOM 2568 C CA . ILE A 1 305 ? -14.069 -21.887 18.383 1.00 82.19 305 ILE A CA 1
ATOM 2569 C C . ILE A 1 305 ? -14.045 -21.966 19.909 1.00 82.19 305 ILE A C 1
ATOM 2571 O O . ILE A 1 305 ? -14.185 -23.047 20.482 1.00 82.19 305 ILE A O 1
ATOM 2575 N N . GLY A 1 306 ? -13.874 -20.830 20.572 1.00 83.25 306 GLY A N 1
ATOM 2576 C CA . GLY A 1 306 ? -13.967 -20.744 22.021 1.00 83.25 306 GLY A CA 1
ATOM 2577 C C . GLY A 1 306 ? -14.170 -19.312 22.492 1.00 83.25 306 GLY A C 1
ATOM 2578 O O . GLY A 1 306 ? -14.295 -18.395 21.686 1.00 83.25 306 GLY A O 1
ATOM 2579 N N . ASN A 1 307 ? -14.207 -19.132 23.807 1.00 84.06 307 ASN A N 1
ATOM 2580 C CA . ASN A 1 307 ? -14.356 -17.813 24.410 1.00 84.06 307 ASN A CA 1
ATOM 2581 C C . ASN A 1 307 ? -12.990 -17.163 24.606 1.00 84.06 307 ASN A C 1
ATOM 2583 O O . ASN A 1 307 ? -12.108 -17.773 25.212 1.00 84.06 307 ASN A O 1
ATOM 2587 N N . ASP A 1 308 ? -12.858 -15.920 24.157 1.00 82.06 308 ASP A N 1
ATOM 2588 C CA . ASP A 1 308 ? -11.681 -15.090 24.386 1.00 82.06 308 ASP A CA 1
ATOM 2589 C C . ASP A 1 308 ? -12.072 -13.741 25.016 1.00 82.06 308 ASP A C 1
ATOM 2591 O O . ASP A 1 308 ? -13.193 -13.249 24.851 1.00 82.06 308 ASP A O 1
ATOM 2595 N N . CYS A 1 309 ? -11.153 -13.165 25.792 1.00 83.19 309 CYS A N 1
ATOM 2596 C CA . CYS A 1 309 ? -11.339 -11.888 26.480 1.00 83.19 309 CYS A CA 1
ATOM 2597 C C . CYS A 1 309 ? -10.722 -10.756 25.653 1.00 83.19 309 CYS A C 1
ATOM 2599 O O . CYS A 1 309 ? -9.515 -10.520 25.719 1.00 83.19 309 CYS A O 1
ATOM 2601 N N . TYR A 1 310 ? -11.544 -9.986 24.948 1.00 87.25 310 TYR A N 1
ATOM 2602 C CA . TYR A 1 310 ? -11.063 -8.860 24.152 1.00 87.25 310 TYR A CA 1
ATOM 2603 C C . TYR A 1 310 ? -10.919 -7.606 25.011 1.00 87.25 310 TYR A C 1
ATOM 2605 O O . TYR A 1 310 ? -11.881 -7.144 25.625 1.00 87.25 310 TYR A O 1
ATOM 2613 N N . LYS A 1 311 ? -9.710 -7.039 25.046 1.00 89.19 311 LYS A N 1
ATOM 2614 C CA . LYS A 1 311 ? -9.428 -5.770 25.726 1.00 89.19 311 LYS A CA 1
ATOM 2615 C C . LYS A 1 311 ? -10.046 -4.606 24.953 1.00 89.19 311 LYS A C 1
ATOM 2617 O O . LYS A 1 311 ? -9.808 -4.456 23.757 1.00 89.19 311 LYS A O 1
ATOM 2622 N N . LEU A 1 312 ? -10.787 -3.751 25.649 1.00 87.19 312 LEU A N 1
ATOM 2623 C CA . LEU A 1 312 ? -11.270 -2.485 25.113 1.00 87.19 312 LEU A CA 1
ATOM 2624 C C . LEU A 1 312 ? -10.193 -1.419 25.303 1.00 87.19 312 LEU A C 1
ATOM 2626 O O . LEU A 1 312 ? -9.886 -1.007 26.424 1.00 87.19 312 LEU A O 1
ATOM 2630 N N . SER A 1 313 ? -9.620 -0.978 24.190 1.00 84.12 313 SER A N 1
ATOM 2631 C CA . SER A 1 313 ? -8.640 0.103 24.165 1.00 84.12 313 SER A CA 1
ATOM 2632 C C . SER A 1 313 ? -9.351 1.440 24.010 1.00 84.12 313 SER A C 1
ATOM 2634 O O . SER A 1 313 ? -10.190 1.610 23.127 1.00 84.12 313 SER A O 1
ATOM 2636 N N . LYS A 1 314 ? -9.016 2.403 24.871 1.00 81.94 314 LYS A N 1
ATOM 2637 C CA . LYS A 1 314 ? -9.529 3.764 24.735 1.00 81.94 314 LYS A CA 1
ATOM 2638 C C . LYS A 1 314 ? -8.807 4.450 23.580 1.00 81.94 314 LYS A C 1
ATOM 2640 O O . LYS A 1 314 ? -7.588 4.591 23.627 1.00 81.94 314 LYS A O 1
ATOM 2645 N N . PHE A 1 315 ? -9.564 4.894 22.586 1.00 74.75 315 PHE A N 1
ATOM 2646 C CA . PHE A 1 315 ? -9.051 5.754 21.531 1.00 74.75 315 PHE A CA 1
ATOM 2647 C C . PHE A 1 315 ? -9.144 7.213 21.989 1.00 74.75 315 PHE A C 1
ATOM 2649 O O . PHE A 1 315 ? -10.204 7.658 22.440 1.00 74.75 315 PHE A O 1
ATOM 2656 N N . ASN A 1 316 ? -8.030 7.940 21.938 1.00 70.12 316 ASN A N 1
ATOM 2657 C CA . ASN A 1 316 ? -8.001 9.372 22.208 1.00 70.12 316 ASN A CA 1
ATOM 2658 C C . ASN A 1 316 ? -7.822 10.081 20.868 1.00 70.12 316 ASN A C 1
ATOM 2660 O O . ASN A 1 316 ? -6.840 9.832 20.176 1.00 70.12 316 ASN A O 1
ATOM 2664 N N . TYR A 1 317 ? -8.763 10.952 20.514 1.00 67.75 317 TYR A N 1
ATOM 2665 C CA . TYR A 1 317 ? -8.613 11.832 19.361 1.00 67.75 317 TYR A CA 1
ATOM 2666 C C . TYR A 1 317 ? -7.545 12.873 19.693 1.00 67.75 317 TYR A C 1
ATOM 2668 O O . TYR A 1 317 ? -7.816 13.855 20.385 1.00 67.75 317 TYR A O 1
ATOM 2676 N N . GLU A 1 318 ? -6.316 12.612 19.272 1.00 63.31 318 GLU A N 1
ATOM 2677 C CA . GLU A 1 318 ? -5.259 13.612 19.254 1.00 63.31 318 GLU A CA 1
ATOM 2678 C C . GLU A 1 318 ? -5.323 14.351 17.914 1.00 63.31 318 GLU A C 1
ATOM 2680 O O . GLU A 1 318 ? -5.600 13.755 16.877 1.00 63.31 318 GLU A O 1
ATOM 2685 N N . ASN A 1 319 ? -5.096 15.667 17.932 1.00 57.69 319 ASN A N 1
ATOM 2686 C CA . ASN A 1 319 ? -5.122 16.491 16.715 1.00 57.69 319 ASN A CA 1
ATOM 2687 C C . ASN A 1 319 ? -3.909 16.248 15.799 1.00 57.69 319 ASN A C 1
ATOM 2689 O O . ASN A 1 319 ? -3.852 16.817 14.714 1.00 57.69 319 ASN A O 1
ATOM 2693 N N . VAL A 1 320 ? -2.934 15.452 16.243 1.00 60.69 320 VAL A N 1
ATOM 2694 C CA . VAL A 1 320 ? -1.715 15.137 15.500 1.00 60.69 320 VAL A CA 1
ATOM 2695 C C . VAL A 1 320 ? -1.730 13.644 15.216 1.00 60.69 320 VAL A C 1
ATOM 2697 O O . VAL A 1 320 ? -1.694 12.828 16.138 1.00 60.69 320 VAL A O 1
ATOM 2700 N N . LEU A 1 321 ? -1.824 13.286 13.937 1.00 66.56 321 LEU A N 1
ATOM 2701 C CA . LEU A 1 321 ? -1.649 11.905 13.508 1.00 66.56 321 LEU A CA 1
ATOM 2702 C C . LEU A 1 321 ? -0.204 11.496 13.791 1.00 66.56 321 LEU A C 1
ATOM 2704 O O . LEU A 1 321 ? 0.729 12.262 13.561 1.00 66.56 321 LEU A O 1
ATOM 2708 N N . SER A 1 322 ? -0.013 10.294 14.328 1.00 72.38 322 SER A N 1
ATOM 2709 C CA . SER A 1 322 ? 1.336 9.768 14.518 1.00 72.38 322 SER A CA 1
ATOM 2710 C C . SER A 1 322 ? 1.947 9.454 13.159 1.00 72.38 322 SER A C 1
ATOM 2712 O O . SER A 1 322 ? 1.399 8.641 12.414 1.00 72.38 322 SER A O 1
ATOM 2714 N N . GLU A 1 323 ? 3.083 10.079 12.864 1.00 84.44 323 GLU A N 1
ATOM 2715 C CA . GLU A 1 323 ? 3.837 9.810 11.646 1.00 84.44 323 GLU A CA 1
ATOM 2716 C C . GLU A 1 323 ? 4.431 8.395 11.683 1.00 84.44 323 GLU A C 1
ATOM 2718 O O . GLU A 1 323 ? 5.007 7.960 12.688 1.00 84.44 323 GLU A O 1
ATOM 2723 N N . LEU A 1 324 ? 4.320 7.676 10.571 1.00 87.12 324 LEU A N 1
ATOM 2724 C CA . LEU A 1 324 ? 4.824 6.321 10.403 1.00 87.12 324 LEU A CA 1
ATOM 2725 C C . LEU A 1 324 ? 5.870 6.287 9.291 1.00 87.12 324 LEU A C 1
ATOM 2727 O O . LEU A 1 324 ? 5.576 6.575 8.133 1.00 87.12 324 LEU A O 1
ATOM 2731 N N . ASP A 1 325 ? 7.083 5.863 9.641 1.00 90.19 325 ASP A N 1
ATOM 2732 C CA . ASP A 1 325 ? 8.126 5.567 8.660 1.00 90.19 325 ASP A CA 1
ATOM 2733 C C . ASP A 1 325 ? 7.859 4.201 8.024 1.00 90.19 325 ASP A C 1
ATOM 2735 O O . ASP A 1 325 ? 8.002 3.165 8.688 1.00 90.19 325 ASP A O 1
ATOM 2739 N N . PHE A 1 326 ? 7.509 4.193 6.737 1.00 91.88 326 PHE A N 1
ATOM 2740 C CA . PHE A 1 326 ? 7.212 2.988 5.965 1.00 91.88 326 PHE A CA 1
ATOM 2741 C C . PHE A 1 326 ? 8.282 1.897 6.123 1.00 91.88 326 PHE A C 1
ATOM 2743 O O . PHE A 1 326 ? 7.957 0.740 6.395 1.00 91.88 326 PHE A O 1
ATOM 2750 N N . PHE A 1 327 ? 9.568 2.243 6.000 1.00 89.75 327 PHE A N 1
ATOM 2751 C CA . PHE A 1 327 ? 10.635 1.238 5.985 1.00 89.75 327 PHE A CA 1
ATOM 2752 C C . PHE A 1 327 ? 10.834 0.584 7.352 1.00 89.75 327 PHE A C 1
ATOM 2754 O O . PHE A 1 327 ? 11.167 -0.599 7.430 1.00 89.75 327 PHE A O 1
ATOM 2761 N N . LYS A 1 328 ? 10.577 1.324 8.435 1.00 88.06 328 LYS A N 1
ATOM 2762 C CA . LYS A 1 328 ? 10.695 0.820 9.812 1.00 88.06 328 LYS A CA 1
ATOM 2763 C C . LYS A 1 328 ? 9.465 0.049 10.285 1.00 88.06 328 LYS A C 1
ATOM 2765 O O . LYS A 1 328 ? 9.500 -0.530 11.370 1.00 88.06 328 LYS A O 1
ATOM 2770 N N . THR A 1 329 ? 8.386 0.044 9.508 1.00 87.94 329 THR A N 1
ATOM 2771 C CA . THR A 1 329 ? 7.075 -0.424 9.962 1.00 87.94 329 THR A CA 1
ATOM 2772 C C . THR A 1 329 ? 6.477 -1.535 9.098 1.00 87.94 329 THR A C 1
ATOM 2774 O O . THR A 1 329 ? 5.276 -1.725 9.100 1.00 87.94 329 THR A O 1
ATOM 2777 N N . LEU A 1 330 ? 7.284 -2.349 8.411 1.00 86.38 330 LEU A N 1
ATOM 2778 C CA . LEU A 1 330 ? 6.810 -3.443 7.538 1.00 86.38 330 LEU A CA 1
ATOM 2779 C C . LEU A 1 330 ? 6.293 -4.688 8.301 1.00 86.38 330 LEU A C 1
ATOM 2781 O O . LEU A 1 330 ? 6.811 -5.797 8.145 1.00 86.38 330 LEU A O 1
ATOM 2785 N N . GLY A 1 331 ? 5.270 -4.521 9.140 1.00 83.19 331 GLY A N 1
ATOM 2786 C CA . GLY A 1 331 ? 4.682 -5.569 9.982 1.00 83.19 331 GLY A CA 1
ATOM 2787 C C . GLY A 1 331 ? 3.855 -6.622 9.235 1.00 83.19 331 GLY A C 1
ATOM 2788 O O . GLY A 1 331 ? 3.552 -7.673 9.800 1.00 83.19 331 GLY A O 1
ATOM 2789 N N . GLY A 1 332 ? 3.501 -6.380 7.971 1.00 82.31 332 GLY A N 1
ATOM 2790 C CA . GLY A 1 332 ? 2.845 -7.355 7.095 1.00 82.31 332 GLY A CA 1
ATOM 2791 C C . GLY A 1 332 ? 3.788 -8.445 6.567 1.00 82.31 332 GLY A C 1
ATOM 2792 O O . GLY A 1 332 ? 3.327 -9.453 6.029 1.00 82.31 332 GLY A O 1
ATOM 2793 N N . LEU A 1 333 ? 5.105 -8.278 6.724 1.00 83.06 333 LEU A N 1
ATOM 2794 C CA . LEU A 1 333 ? 6.111 -9.227 6.252 1.00 83.06 333 LEU A CA 1
ATOM 2795 C C . LEU A 1 333 ? 6.634 -10.119 7.380 1.00 83.06 333 LEU A C 1
ATOM 2797 O O . LEU A 1 333 ? 6.799 -9.712 8.527 1.00 83.06 333 LEU A O 1
ATOM 2801 N N . THR A 1 334 ? 6.974 -11.363 7.037 1.00 80.94 334 THR A N 1
ATOM 2802 C CA . THR A 1 334 ? 7.717 -12.232 7.956 1.00 80.94 334 THR A CA 1
ATOM 2803 C C . THR A 1 334 ? 9.148 -11.717 8.119 1.00 80.94 334 THR A C 1
ATOM 2805 O O . THR A 1 334 ? 9.745 -11.221 7.161 1.00 80.94 334 THR A O 1
ATOM 2808 N N . TYR A 1 335 ? 9.739 -11.890 9.305 1.00 77.88 335 TYR A N 1
ATOM 2809 C CA . TYR A 1 335 ? 11.114 -11.446 9.577 1.00 77.88 335 TYR A CA 1
ATOM 2810 C C . TYR A 1 335 ? 12.148 -11.917 8.527 1.00 77.88 335 TYR A C 1
ATOM 2812 O O . TYR A 1 335 ? 12.935 -11.090 8.072 1.00 77.88 335 TYR A O 1
ATOM 2820 N N . PRO A 1 336 ? 12.133 -13.181 8.042 1.00 77.38 336 PRO A N 1
ATOM 2821 C CA . PRO A 1 336 ? 13.062 -13.612 6.994 1.00 77.38 336 PRO A CA 1
ATOM 2822 C C . PRO A 1 336 ? 12.882 -12.868 5.667 1.00 77.38 336 PRO A C 1
ATOM 2824 O O . PRO A 1 336 ? 13.861 -12.627 4.963 1.00 77.38 336 PRO A O 1
ATOM 2827 N N . ASN A 1 337 ? 11.643 -12.521 5.308 1.00 76.31 337 ASN A N 1
ATOM 2828 C CA . ASN A 1 337 ? 11.359 -11.765 4.092 1.00 76.31 337 ASN A CA 1
ATOM 2829 C C . ASN A 1 337 ? 11.804 -10.307 4.248 1.00 76.31 337 ASN A C 1
ATOM 2831 O O . ASN A 1 337 ? 12.448 -9.758 3.359 1.00 76.31 337 ASN A O 1
ATOM 2835 N N . PHE A 1 338 ? 11.514 -9.707 5.397 1.00 77.25 338 PHE A N 1
ATOM 2836 C CA . PHE A 1 338 ? 11.949 -8.361 5.745 1.00 77.25 338 PHE A CA 1
ATOM 2837 C C . PHE A 1 338 ? 13.480 -8.212 5.671 1.00 77.25 338 PHE A C 1
ATOM 2839 O O . PHE A 1 338 ? 13.987 -7.391 4.905 1.00 77.25 338 PHE A O 1
ATOM 2846 N N . ASP A 1 339 ? 14.221 -9.073 6.374 1.00 78.12 339 ASP A N 1
ATOM 2847 C CA . ASP A 1 339 ? 15.686 -9.020 6.438 1.00 78.12 339 ASP A CA 1
ATOM 2848 C C . ASP A 1 339 ? 16.332 -9.268 5.064 1.00 78.12 339 ASP A C 1
ATOM 2850 O O . ASP A 1 339 ? 17.166 -8.498 4.592 1.00 78.12 339 ASP A O 1
ATOM 2854 N N . LYS A 1 340 ? 15.880 -10.304 4.348 1.00 78.38 340 LYS A N 1
ATOM 2855 C CA . LYS A 1 340 ? 16.496 -10.724 3.083 1.00 78.38 340 LYS A CA 1
ATOM 2856 C C . LYS A 1 340 ? 16.167 -9.828 1.885 1.00 78.38 340 LYS A C 1
ATOM 2858 O O . LYS A 1 340 ? 16.934 -9.832 0.920 1.00 78.38 340 LYS A O 1
ATOM 2863 N N . TYR A 1 341 ? 15.027 -9.136 1.883 1.00 77.81 341 TYR A N 1
ATOM 2864 C CA . TYR A 1 341 ? 14.565 -8.390 0.704 1.00 77.81 341 TYR A CA 1
ATOM 2865 C C . TYR A 1 341 ? 14.608 -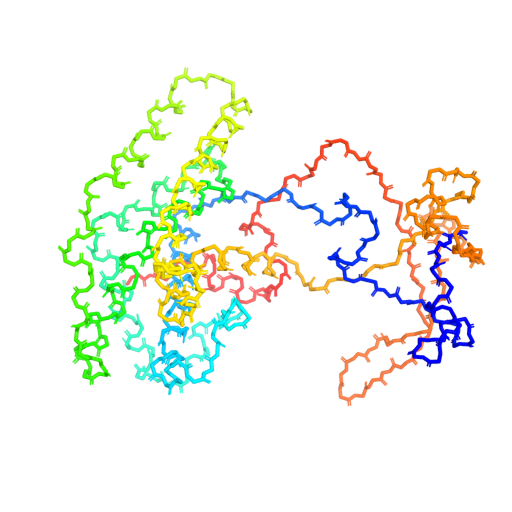6.886 0.847 1.00 77.81 341 TYR A C 1
ATOM 2867 O O . TYR A 1 341 ? 14.853 -6.218 -0.154 1.00 77.81 341 TYR A O 1
ATOM 2875 N N . TRP A 1 342 ? 14.387 -6.371 2.052 1.00 83.50 342 TRP A N 1
ATOM 2876 C CA . TRP A 1 342 ? 14.379 -4.934 2.285 1.00 83.50 342 TRP A CA 1
ATOM 2877 C C . TRP A 1 342 ? 15.717 -4.458 2.844 1.00 83.50 342 TRP A C 1
ATOM 2879 O O . TRP A 1 342 ? 16.255 -3.475 2.345 1.00 83.50 342 TRP A O 1
ATOM 2889 N N . TYR A 1 343 ? 16.312 -5.201 3.780 1.00 81.06 343 TYR A N 1
ATOM 2890 C CA . TYR A 1 343 ? 17.522 -4.768 4.494 1.00 81.06 343 TYR A CA 1
ATOM 2891 C C . TYR A 1 343 ? 18.821 -5.388 3.970 1.00 81.06 343 TYR A C 1
ATOM 2893 O O . TYR A 1 343 ? 19.907 -4.851 4.193 1.00 81.06 343 TYR A O 1
ATOM 2901 N N . ALA A 1 344 ? 18.746 -6.495 3.233 1.00 80.06 344 ALA A N 1
ATOM 2902 C CA . ALA A 1 344 ? 19.933 -7.091 2.645 1.00 80.06 344 ALA A CA 1
ATOM 2903 C C . ALA A 1 344 ? 20.387 -6.315 1.404 1.00 80.06 344 ALA A C 1
ATOM 2905 O O . ALA A 1 344 ? 19.648 -6.129 0.431 1.00 80.06 344 ALA A O 1
ATOM 2906 N N . ASN A 1 345 ? 21.670 -5.963 1.387 1.00 73.94 345 ASN A N 1
ATOM 2907 C CA . ASN A 1 345 ? 22.329 -5.557 0.161 1.00 73.94 345 ASN A CA 1
ATOM 2908 C C . ASN A 1 345 ? 22.541 -6.807 -0.707 1.00 73.94 345 ASN A C 1
ATOM 2910 O O . ASN A 1 345 ? 23.391 -7.653 -0.406 1.00 73.94 345 ASN A O 1
ATOM 2914 N N . LYS A 1 346 ? 21.773 -6.944 -1.794 1.00 59.81 346 LYS A N 1
ATOM 2915 C CA . LYS A 1 346 ? 22.160 -7.852 -2.877 1.00 59.81 346 LYS A CA 1
ATOM 2916 C C . LYS A 1 346 ? 23.460 -7.305 -3.457 1.00 59.81 346 LYS A C 1
ATOM 2918 O O . LYS A 1 346 ? 23.414 -6.398 -4.287 1.00 59.81 346 LYS A O 1
ATOM 2923 N N . LYS A 1 347 ? 24.598 -7.840 -2.993 1.00 37.25 347 LYS A N 1
ATOM 2924 C CA . LYS A 1 347 ? 25.896 -7.634 -3.645 1.00 37.25 347 LYS A CA 1
ATOM 2925 C C . LYS A 1 347 ? 25.687 -7.814 -5.150 1.00 37.25 347 LYS A C 1
ATOM 2927 O O . LYS A 1 347 ? 25.115 -8.829 -5.554 1.00 37.25 347 LYS A O 1
ATOM 2932 N N . ALA A 1 348 ? 26.055 -6.767 -5.887 1.00 32.69 348 ALA A N 1
ATOM 2933 C CA . ALA A 1 348 ? 26.046 -6.711 -7.341 1.00 32.69 348 ALA A CA 1
ATOM 2934 C C . ALA A 1 348 ? 26.768 -7.914 -7.956 1.00 32.69 348 ALA A C 1
ATOM 2936 O O . ALA A 1 348 ? 27.750 -8.388 -7.330 1.00 32.69 348 ALA A O 1
#